Protein AF-N9TNM2-F1 (afdb_monomer)

InterPro domains:
  IPR014729 Rossmann-like alpha/beta/alpha sandwich fold [G3DSA:3.40.50.620] (47-268)
  IPR019407 Cytoplasmic tRNA 2-thiolation protein 2 [PTHR20882] (102-240)

Sequence (272 aa):
MQQNTNIECKDCHRKDISLKPFRTGYICRECFEILHYKKFKYYLNGALKRNDQITFYIINDHTLTYEYTIKLLNMFIEEDKQRKVPLYNCEICCIDQNEIKDLPYHLYERYIIFKSKSNKKRKHVWVDGSNMTLKAGRILAAVIEGDVKMVPSIGKYEYYYKDLIVSRPVDFTEKEVLEYLNYSDKIPRSLNETLEMRAQQFVDDLEIEFDQTPNTIISTAQKIEEGSNNFQCRYCLKPYQPFLNDCEKGICRTCNEMKLTDDIITQFPIND

Structure (mmCIF, N/CA/C/O backbone):
data_AF-N9TNM2-F1
#
_entry.id   AF-N9TNM2-F1
#
loop_
_atom_site.group_PDB
_atom_site.id
_atom_site.type_symbol
_atom_site.label_atom_id
_atom_site.label_alt_id
_atom_site.label_comp_id
_atom_site.label_asym_id
_atom_site.label_entity_id
_atom_site.label_seq_id
_atom_site.pdbx_PDB_ins_code
_atom_site.Cartn_x
_atom_site.Cartn_y
_atom_site.Cartn_z
_atom_site.occupancy
_atom_site.B_iso_or_equiv
_atom_site.auth_seq_id
_atom_site.auth_comp_id
_atom_site.auth_asym_id
_atom_site.auth_atom_id
_atom_site.pdbx_PDB_model_num
ATOM 1 N N . MET A 1 1 ? 0.833 -12.502 44.528 1.00 34.81 1 MET A N 1
ATOM 2 C CA . MET A 1 1 ? -0.210 -12.054 43.580 1.00 34.81 1 MET A CA 1
ATOM 3 C C . MET A 1 1 ? 0.464 -11.134 42.578 1.00 34.81 1 MET A C 1
ATOM 5 O O . MET A 1 1 ? 0.833 -10.032 42.957 1.00 34.81 1 MET A O 1
ATOM 9 N N . GLN A 1 2 ? 0.730 -11.600 41.357 1.00 34.25 2 GLN A N 1
ATOM 10 C CA . GLN A 1 2 ? 1.172 -10.704 40.287 1.00 34.25 2 GLN A CA 1
ATOM 11 C C . GLN A 1 2 ? -0.049 -9.895 39.853 1.00 34.25 2 GLN A C 1
ATOM 13 O O . GLN A 1 2 ? -1.019 -10.452 39.343 1.00 34.25 2 GLN A O 1
ATOM 18 N N . GLN A 1 3 ? -0.041 -8.598 40.150 1.00 39.25 3 GLN A N 1
ATOM 19 C CA . GLN A 1 3 ? -0.969 -7.669 39.527 1.00 39.25 3 GLN A CA 1
ATOM 20 C C . GLN A 1 3 ? -0.638 -7.664 38.032 1.00 39.25 3 GLN A C 1
ATOM 22 O O . GLN A 1 3 ? 0.425 -7.187 37.648 1.00 39.25 3 GLN A O 1
ATOM 27 N N . ASN A 1 4 ? -1.529 -8.214 37.205 1.00 40.84 4 ASN A N 1
ATOM 28 C CA . ASN A 1 4 ? -1.561 -7.924 35.774 1.00 40.84 4 ASN A CA 1
ATOM 29 C C . ASN A 1 4 ? -2.011 -6.468 35.621 1.00 40.84 4 ASN A C 1
ATOM 31 O O . ASN A 1 4 ? -3.182 -6.173 35.385 1.00 40.84 4 ASN A O 1
ATOM 35 N N . THR A 1 5 ? -1.095 -5.536 35.847 1.00 57.31 5 THR A N 1
ATOM 36 C CA . THR A 1 5 ? -1.251 -4.177 35.353 1.00 57.31 5 THR A CA 1
ATOM 37 C C . THR A 1 5 ? -1.023 -4.251 33.852 1.00 57.31 5 THR A C 1
ATOM 39 O O . THR A 1 5 ? 0.103 -4.443 33.406 1.00 57.31 5 THR A O 1
ATOM 42 N N . ASN A 1 6 ? -2.105 -4.157 33.072 1.00 71.44 6 ASN A N 1
ATOM 43 C CA . ASN A 1 6 ? -1.997 -3.862 31.646 1.00 71.44 6 ASN A CA 1
ATOM 44 C C . ASN A 1 6 ? -1.196 -2.564 31.531 1.00 71.44 6 ASN A C 1
ATOM 46 O O . ASN A 1 6 ? -1.680 -1.508 31.932 1.00 71.44 6 ASN A O 1
ATOM 50 N N . ILE A 1 7 ? 0.051 -2.672 31.079 1.00 69.88 7 ILE A N 1
ATOM 51 C CA . ILE A 1 7 ? 0.902 -1.520 30.808 1.00 69.88 7 ILE A CA 1
ATOM 52 C C . ILE A 1 7 ? 0.226 -0.758 29.665 1.00 69.88 7 ILE A C 1
ATOM 54 O O . ILE A 1 7 ? -0.188 -1.359 28.675 1.00 69.88 7 ILE A O 1
ATOM 58 N N . GLU A 1 8 ? 0.054 0.553 29.811 1.00 77.38 8 GLU A N 1
ATOM 59 C CA . GLU A 1 8 ? -0.411 1.427 28.736 1.00 77.38 8 GLU A CA 1
ATOM 60 C C . GLU A 1 8 ? 0.739 2.319 28.248 1.00 77.38 8 GLU A C 1
ATOM 62 O O . GLU A 1 8 ? 1.699 2.574 28.970 1.00 77.38 8 GLU A O 1
ATOM 67 N N . CYS A 1 9 ? 0.631 2.896 27.044 1.00 78.38 9 CYS A N 1
ATOM 68 C CA . CYS A 1 9 ? 1.658 3.817 26.527 1.00 78.38 9 CYS A CA 1
ATOM 69 C C . CYS A 1 9 ? 1.939 4.997 27.475 1.00 78.38 9 CYS A C 1
ATOM 71 O O . CYS A 1 9 ? 3.074 5.460 27.587 1.00 78.38 9 CYS A O 1
ATOM 73 N N . LYS A 1 10 ? 0.918 5.462 28.210 1.00 81.06 10 LYS A N 1
ATOM 74 C CA . LYS A 1 10 ? 1.088 6.521 29.214 1.00 81.06 10 LYS A CA 1
ATOM 75 C C . LYS A 1 10 ? 2.062 6.114 30.318 1.00 81.06 10 LYS A C 1
ATOM 77 O O . LYS A 1 10 ? 2.687 6.997 30.881 1.00 81.06 10 LYS A O 1
ATOM 82 N N . ASP A 1 11 ? 2.217 4.820 30.589 1.00 81.81 11 ASP A N 1
ATOM 83 C CA . ASP A 1 11 ? 3.049 4.283 31.661 1.00 81.81 11 ASP A CA 1
ATOM 84 C C . ASP A 1 11 ? 4.511 4.100 31.233 1.00 81.81 11 ASP A C 1
ATOM 86 O O . ASP A 1 11 ? 5.363 3.908 32.094 1.00 81.81 11 ASP A O 1
ATOM 90 N N . CYS A 1 12 ? 4.842 4.245 29.942 1.00 82.38 12 CYS A N 1
ATOM 91 C CA . CYS A 1 12 ? 6.165 3.951 29.367 1.00 82.38 12 CYS A CA 1
ATOM 92 C C . CYS A 1 12 ? 7.337 4.812 29.859 1.00 82.38 12 CYS A C 1
ATOM 94 O O . CYS A 1 12 ? 8.480 4.571 29.481 1.00 82.38 12 CYS A O 1
ATOM 96 N N . HIS A 1 13 ? 7.080 5.801 30.712 1.00 79.62 13 HIS A N 1
ATOM 97 C CA . HIS A 1 13 ? 8.112 6.561 31.417 1.00 79.62 13 HIS A CA 1
ATOM 98 C C . HIS A 1 13 ? 8.635 5.839 32.674 1.00 79.62 13 HIS A C 1
ATOM 100 O O . HIS A 1 13 ? 9.603 6.294 33.290 1.00 79.62 13 HIS A O 1
ATOM 106 N N . ARG A 1 14 ? 8.003 4.734 33.093 1.00 82.81 14 ARG A N 1
ATOM 107 C CA . ARG A 1 14 ? 8.457 3.948 34.243 1.00 82.81 14 ARG A CA 1
ATOM 108 C C . ARG A 1 14 ? 9.748 3.191 33.925 1.00 82.81 14 ARG A C 1
ATOM 110 O O . ARG A 1 14 ? 9.935 2.669 32.831 1.00 82.81 14 ARG A O 1
ATOM 117 N N . LYS A 1 15 ? 10.629 3.087 34.924 1.00 78.44 15 LYS A N 1
ATOM 118 C CA . LYS A 1 15 ? 11.958 2.459 34.798 1.00 78.44 15 LYS A CA 1
ATOM 119 C C . LYS A 1 15 ? 11.923 0.942 34.570 1.00 78.44 15 LYS A C 1
ATOM 121 O O . LYS A 1 15 ? 12.932 0.383 34.162 1.00 78.44 15 LYS A O 1
ATOM 126 N N . ASP A 1 16 ? 10.807 0.282 34.872 1.00 82.12 16 ASP A N 1
ATOM 127 C CA . ASP A 1 16 ? 10.618 -1.165 34.713 1.00 82.12 16 ASP A CA 1
ATOM 128 C C . ASP A 1 16 ? 10.127 -1.574 33.316 1.00 82.12 16 ASP A C 1
ATOM 130 O O . ASP A 1 16 ? 9.990 -2.763 33.037 1.00 82.12 16 ASP A O 1
ATOM 134 N N . ILE A 1 17 ? 9.887 -0.610 32.424 1.00 82.00 17 ILE A N 1
ATOM 135 C CA . ILE A 1 17 ? 9.409 -0.872 31.067 1.00 82.00 17 ILE A CA 1
ATOM 136 C C . ILE A 1 17 ? 10.593 -0.965 30.109 1.00 82.00 17 ILE A C 1
ATOM 138 O O . ILE A 1 17 ? 11.439 -0.074 30.033 1.00 82.00 17 ILE A O 1
ATOM 142 N N . SER A 1 18 ? 10.639 -2.063 29.356 1.00 83.94 18 SER A N 1
ATOM 143 C CA . SER A 1 18 ? 11.655 -2.271 28.330 1.00 83.94 18 SER A CA 1
ATOM 144 C C . SER A 1 18 ? 11.405 -1.341 27.144 1.00 83.94 18 SER A C 1
ATOM 146 O O . SER A 1 18 ? 10.330 -1.349 26.541 1.00 83.94 18 SER A O 1
ATOM 148 N N . LEU A 1 19 ? 12.419 -0.545 26.809 1.00 84.44 19 LEU A N 1
ATOM 149 C CA . LEU A 1 19 ? 12.443 0.271 25.605 1.00 84.44 19 LEU A CA 1
ATOM 150 C C . LEU A 1 19 ? 13.278 -0.427 24.538 1.00 84.44 19 LEU A C 1
ATOM 152 O O . LEU A 1 19 ? 14.355 -0.953 24.829 1.00 84.44 19 LEU A O 1
ATOM 156 N N . LYS A 1 20 ? 12.802 -0.391 23.297 1.00 79.38 20 LYS A N 1
ATOM 157 C CA . LYS A 1 20 ? 13.530 -0.911 22.142 1.00 79.38 20 LYS A CA 1
ATOM 158 C C . LYS A 1 20 ? 13.949 0.219 21.206 1.00 79.38 20 LYS A C 1
ATOM 160 O O . LYS A 1 20 ? 13.264 1.245 21.173 1.00 79.38 20 LYS A O 1
ATOM 165 N N . PRO A 1 21 ? 15.052 0.051 20.458 1.00 77.62 21 PRO A N 1
ATOM 166 C CA . PRO A 1 21 ? 15.431 0.996 19.419 1.00 77.62 21 PRO A CA 1
ATOM 167 C C . PRO A 1 21 ? 14.309 1.172 18.391 1.00 77.62 21 PRO A C 1
ATOM 169 O O . PRO A 1 21 ? 13.690 0.203 17.959 1.00 77.62 21 PRO A O 1
ATOM 172 N N . PHE A 1 22 ? 14.077 2.413 17.993 1.00 80.50 22 PHE A N 1
ATOM 173 C CA . PHE A 1 22 ? 13.147 2.832 16.950 1.00 80.50 22 PHE A CA 1
ATOM 174 C C . PHE A 1 22 ? 13.852 3.872 16.080 1.00 80.50 22 PHE A C 1
ATOM 176 O O . PHE A 1 22 ? 14.754 4.552 16.566 1.00 80.50 22 PHE A O 1
ATOM 183 N N . ARG A 1 23 ? 13.442 4.044 14.818 1.00 70.94 23 ARG A N 1
ATOM 184 C CA . ARG A 1 23 ? 14.129 4.947 13.871 1.00 70.94 23 ARG A CA 1
ATOM 185 C C . ARG A 1 23 ? 14.382 6.364 14.417 1.00 70.94 23 ARG A C 1
ATOM 187 O O . ARG A 1 23 ? 15.396 6.970 14.118 1.00 70.94 23 ARG A O 1
ATOM 194 N N . THR A 1 24 ? 13.505 6.879 15.288 1.00 69.50 24 THR A N 1
ATOM 195 C CA . THR A 1 24 ? 13.664 8.198 15.934 1.00 69.50 24 THR A CA 1
ATOM 196 C C . THR A 1 24 ? 14.059 8.139 17.419 1.00 69.50 24 THR A C 1
ATOM 198 O O . THR A 1 24 ? 13.744 9.066 18.168 1.00 69.50 24 THR A O 1
ATOM 201 N N . GLY A 1 25 ? 14.685 7.054 17.887 1.00 81.44 25 GLY A N 1
ATOM 202 C CA . GLY A 1 25 ? 15.167 6.910 19.266 1.00 81.44 25 GLY A CA 1
ATOM 203 C C . GLY A 1 25 ? 14.777 5.581 19.907 1.00 81.44 25 GLY A C 1
ATOM 204 O O . GLY A 1 25 ? 15.224 4.522 19.483 1.00 81.44 25 GLY A O 1
ATOM 205 N N . TYR A 1 26 ? 13.964 5.634 20.961 1.00 83.75 26 TYR A N 1
ATOM 206 C CA . TYR A 1 26 ? 13.525 4.453 21.703 1.00 83.75 26 TYR A CA 1
ATOM 207 C C . TYR A 1 26 ? 12.019 4.491 21.933 1.00 83.75 26 TYR A C 1
ATOM 209 O O . TYR A 1 26 ? 11.450 5.559 22.168 1.00 83.75 26 TYR A O 1
ATOM 217 N N . ILE A 1 27 ? 11.374 3.329 21.890 1.00 86.38 27 ILE A N 1
ATOM 218 C CA . ILE A 1 27 ? 9.929 3.208 22.078 1.00 86.38 27 ILE A CA 1
ATOM 219 C C . ILE A 1 27 ? 9.593 1.960 22.900 1.00 86.38 27 ILE A C 1
ATOM 221 O O . ILE A 1 27 ? 10.240 0.920 22.774 1.00 86.38 27 ILE A O 1
ATOM 225 N N . CYS A 1 28 ? 8.590 2.067 23.769 1.00 88.56 28 CYS A N 1
ATOM 226 C CA . CYS A 1 28 ? 7.997 0.900 24.419 1.00 88.56 28 CYS A CA 1
ATOM 227 C C . CYS A 1 28 ? 6.994 0.216 23.481 1.00 88.56 28 CYS A C 1
ATOM 229 O O . CYS A 1 28 ? 6.496 0.824 22.526 1.00 88.56 28 CYS A O 1
ATOM 231 N N . ARG A 1 29 ? 6.633 -1.030 23.790 1.00 85.25 29 ARG A N 1
ATOM 232 C CA . ARG A 1 29 ? 5.736 -1.832 22.954 1.00 85.25 29 ARG A CA 1
ATOM 233 C C . ARG A 1 29 ? 4.365 -1.182 22.750 1.00 85.25 29 ARG A C 1
ATOM 235 O O . ARG A 1 29 ? 3.870 -1.113 21.630 1.00 85.25 29 ARG A O 1
ATOM 242 N N . GLU A 1 30 ? 3.771 -0.673 23.815 1.00 85.62 30 GLU A N 1
ATOM 243 C CA . GLU A 1 30 ? 2.421 -0.116 23.811 1.00 85.62 30 GLU A CA 1
ATOM 244 C C . GLU A 1 30 ? 2.352 1.172 22.983 1.00 85.62 30 GLU A C 1
ATOM 246 O O . GLU A 1 30 ? 1.431 1.369 22.189 1.00 85.62 30 GLU A O 1
ATOM 251 N N . CYS A 1 31 ? 3.342 2.059 23.132 1.00 88.69 31 CYS A N 1
ATOM 252 C CA . CYS A 1 31 ? 3.415 3.271 22.316 1.00 88.69 31 CYS A CA 1
ATOM 253 C C . CYS A 1 31 ? 3.688 2.948 20.847 1.00 88.69 31 CYS A C 1
ATOM 255 O O . CYS A 1 31 ? 3.164 3.638 19.973 1.00 88.69 31 CYS A O 1
ATOM 257 N N . PHE A 1 32 ? 4.465 1.899 20.575 1.00 88.00 32 PHE A N 1
ATOM 258 C CA . PHE A 1 32 ? 4.714 1.423 19.223 1.00 88.00 32 PHE A CA 1
ATOM 259 C C . PHE A 1 32 ? 3.427 0.935 18.551 1.00 88.00 32 PHE A C 1
ATOM 261 O O . PHE A 1 32 ? 3.081 1.409 17.470 1.00 88.00 32 PHE A O 1
ATOM 268 N N . GLU A 1 33 ? 2.635 0.094 19.218 1.00 87.06 33 GLU A N 1
ATOM 269 C CA . GLU A 1 33 ? 1.355 -0.373 18.669 1.00 87.06 33 GLU A CA 1
ATOM 270 C C . GLU A 1 33 ? 0.365 0.772 18.408 1.00 87.06 33 GLU A C 1
ATOM 272 O O . GLU A 1 33 ? -0.279 0.821 17.354 1.00 87.06 33 GLU A O 1
ATOM 277 N N . ILE A 1 34 ? 0.287 1.738 19.330 1.00 88.88 34 ILE A N 1
ATOM 278 C CA . ILE A 1 34 ? -0.540 2.939 19.157 1.00 88.88 34 ILE A CA 1
ATOM 279 C C . ILE A 1 34 ? -0.044 3.788 17.982 1.00 88.88 34 ILE A C 1
ATOM 281 O O . ILE A 1 34 ? -0.863 4.348 17.250 1.00 88.88 34 ILE A O 1
ATOM 285 N N . LEU A 1 35 ? 1.273 3.913 17.795 1.00 90.06 35 LEU A N 1
ATOM 286 C CA . LEU A 1 35 ? 1.860 4.690 16.706 1.00 90.06 35 LEU A CA 1
ATOM 287 C C . LEU A 1 35 ? 1.485 4.107 15.339 1.00 90.06 35 LEU A C 1
ATOM 289 O O . LEU A 1 35 ? 1.023 4.865 14.481 1.00 90.06 35 LEU A O 1
ATOM 293 N N . HIS A 1 36 ? 1.608 2.785 15.166 1.00 91.50 36 HIS A N 1
ATOM 294 C CA . HIS A 1 36 ? 1.202 2.075 13.947 1.00 91.50 36 HIS A CA 1
ATOM 295 C C . HIS A 1 36 ? -0.251 2.382 13.576 1.00 91.50 36 HIS A C 1
ATOM 297 O O . HIS A 1 36 ? -0.542 2.840 12.467 1.00 91.50 36 HIS A O 1
ATOM 303 N N . TYR A 1 37 ? -1.159 2.229 14.542 1.00 92.12 37 TYR A N 1
ATOM 304 C CA . TYR A 1 37 ? -2.577 2.481 14.318 1.00 92.12 37 TYR A CA 1
ATOM 305 C C . TYR A 1 37 ? -2.904 3.962 14.068 1.00 92.12 37 TYR A C 1
ATOM 307 O O . TYR A 1 37 ? -3.650 4.286 13.142 1.00 92.12 37 TYR A O 1
ATOM 315 N N . LYS A 1 38 ? -2.321 4.892 14.839 1.00 91.38 38 LYS A N 1
ATOM 316 C CA . LYS A 1 38 ? -2.550 6.338 14.657 1.00 91.38 38 LYS A CA 1
ATOM 317 C C . LYS A 1 38 ? -2.106 6.825 13.281 1.00 91.38 38 LYS A C 1
ATOM 319 O O . LYS A 1 38 ? -2.835 7.594 12.656 1.00 91.38 38 LYS A O 1
ATOM 324 N N . LYS A 1 39 ? -0.933 6.386 12.816 1.00 89.44 39 LYS A N 1
ATOM 325 C CA . LYS A 1 39 ? -0.403 6.727 11.488 1.00 89.44 39 LYS A CA 1
ATOM 326 C C . LYS A 1 39 ? -1.291 6.168 10.382 1.00 89.44 39 LYS A C 1
ATOM 328 O O . LYS A 1 39 ? -1.731 6.934 9.529 1.00 89.44 39 LYS A O 1
ATOM 333 N N . PHE A 1 40 ? -1.638 4.884 10.464 1.00 91.69 40 PHE A N 1
ATOM 334 C CA . PHE A 1 40 ? -2.564 4.248 9.529 1.00 91.69 40 PHE A CA 1
ATOM 335 C C . PHE A 1 40 ? -3.887 5.020 9.421 1.00 91.69 40 PHE A C 1
ATOM 337 O O . PHE A 1 40 ? -4.306 5.427 8.337 1.00 91.69 40 PHE A O 1
ATOM 344 N N . LYS A 1 41 ? -4.510 5.305 10.569 1.00 91.44 41 LYS A N 1
ATOM 345 C CA . LYS A 1 41 ? -5.780 6.029 10.653 1.00 91.44 41 LYS A CA 1
ATOM 346 C C . LYS A 1 41 ? -5.689 7.465 10.133 1.00 91.44 41 LYS A C 1
ATOM 348 O O . LYS A 1 41 ? -6.666 7.962 9.579 1.00 91.44 41 LYS A O 1
ATOM 353 N N . TYR A 1 42 ? -4.562 8.148 10.337 1.00 89.38 42 TYR A N 1
ATOM 354 C CA . TYR A 1 42 ? -4.346 9.501 9.822 1.00 89.38 42 TYR A CA 1
ATOM 355 C C . TYR A 1 42 ? -4.421 9.526 8.291 1.00 89.38 42 TYR A C 1
ATOM 357 O O . TYR A 1 42 ? -5.222 10.281 7.743 1.00 89.38 42 TYR A O 1
ATOM 365 N N . TYR A 1 43 ? -3.664 8.655 7.616 1.00 85.81 43 TYR A N 1
ATOM 366 C CA . TYR A 1 43 ? -3.681 8.570 6.153 1.00 85.81 43 TYR A CA 1
ATOM 367 C C . TYR A 1 43 ? -5.021 8.068 5.616 1.00 85.81 43 TYR A C 1
ATOM 369 O O . TYR A 1 43 ? -5.527 8.608 4.639 1.00 85.81 43 TYR A O 1
ATOM 377 N N . LEU A 1 44 ? -5.637 7.086 6.282 1.00 88.94 44 LEU A N 1
ATOM 378 C CA . LEU A 1 44 ? -6.928 6.562 5.845 1.00 88.94 44 LEU A CA 1
ATOM 379 C C . LEU A 1 44 ? -8.045 7.613 5.959 1.00 88.94 44 LEU A C 1
ATOM 381 O O . LEU A 1 44 ? -8.848 7.749 5.046 1.00 88.94 44 LEU A O 1
ATOM 385 N N . ASN A 1 45 ? -8.082 8.405 7.038 1.00 88.19 45 ASN A N 1
ATOM 386 C CA . ASN A 1 45 ? -9.076 9.475 7.191 1.00 88.19 45 ASN A CA 1
ATOM 387 C C . ASN A 1 45 ? -8.875 10.642 6.216 1.00 88.19 45 ASN A C 1
ATOM 389 O O . ASN A 1 45 ? -9.837 11.363 5.970 1.00 88.19 45 ASN A O 1
ATOM 393 N N . GLY A 1 46 ? -7.668 10.841 5.671 1.00 81.75 46 GLY A N 1
ATOM 394 C CA . GLY A 1 46 ? -7.450 11.805 4.584 1.00 81.75 46 GLY A CA 1
ATOM 395 C C . GLY A 1 46 ? -8.331 11.507 3.367 1.00 81.75 46 GLY A C 1
ATOM 396 O O . GLY A 1 46 ? -8.877 12.426 2.759 1.00 81.75 46 GLY A O 1
ATOM 397 N N . ALA A 1 47 ? -8.574 10.218 3.126 1.00 78.25 47 ALA A N 1
ATOM 398 C CA . ALA A 1 47 ? -9.292 9.711 1.968 1.00 78.25 47 ALA A CA 1
ATOM 399 C C . ALA A 1 47 ? -10.811 9.547 2.180 1.00 78.25 47 ALA A C 1
ATOM 401 O O . ALA A 1 47 ? -11.549 9.246 1.240 1.00 78.25 47 ALA A O 1
ATOM 402 N N . LEU A 1 48 ? -11.305 9.704 3.415 1.00 88.31 48 LEU A N 1
ATOM 403 C CA . LEU A 1 48 ? -12.667 9.328 3.807 1.00 88.31 48 LEU A CA 1
ATOM 404 C C . LEU A 1 48 ? -13.472 10.512 4.347 1.00 88.31 48 LEU A C 1
ATOM 406 O O . LEU A 1 48 ? -12.952 11.401 5.021 1.00 88.31 48 LEU A O 1
ATOM 410 N N . LYS A 1 49 ? -14.788 10.502 4.105 1.00 86.88 49 LYS A N 1
ATOM 411 C CA . LYS A 1 49 ? -15.739 11.450 4.702 1.00 86.88 49 LYS A CA 1
ATOM 412 C C . LYS A 1 49 ? -16.679 10.717 5.655 1.00 86.88 49 LYS A C 1
ATOM 414 O O . LYS A 1 49 ? -17.004 9.546 5.472 1.00 86.88 49 LYS A O 1
ATOM 419 N N . ARG A 1 50 ? -17.135 11.418 6.697 1.00 86.38 50 ARG A N 1
ATOM 420 C CA . ARG A 1 50 ? -18.118 10.870 7.646 1.00 86.38 50 ARG A CA 1
ATOM 421 C C . ARG A 1 50 ? -19.385 10.429 6.906 1.00 86.38 50 ARG A C 1
ATOM 423 O O . ARG A 1 50 ? -19.836 11.120 5.996 1.00 86.38 50 ARG A O 1
ATOM 430 N N . ASN A 1 51 ? -19.977 9.336 7.374 1.00 86.94 51 ASN A N 1
ATOM 431 C CA . ASN A 1 51 ? -21.165 8.655 6.854 1.00 86.94 51 ASN A CA 1
ATOM 432 C C . ASN A 1 51 ? -20.988 7.978 5.485 1.00 86.94 51 ASN A C 1
ATOM 434 O O . ASN A 1 51 ? -21.977 7.538 4.896 1.00 86.94 51 ASN A O 1
ATOM 438 N N . ASP A 1 52 ? -19.759 7.866 4.976 1.00 89.00 52 ASP A N 1
ATOM 439 C CA . ASP A 1 52 ? -19.504 7.090 3.767 1.00 89.00 52 ASP A CA 1
ATOM 440 C C . ASP A 1 52 ? -19.821 5.600 3.997 1.00 89.00 52 ASP A C 1
ATOM 442 O O . ASP A 1 52 ? -19.468 5.007 5.022 1.00 89.00 52 ASP A O 1
ATOM 446 N N . GLN A 1 53 ? -20.457 4.975 3.003 1.00 91.25 53 GLN A N 1
ATOM 447 C CA . GLN A 1 53 ? -20.481 3.518 2.878 1.00 91.25 53 GLN A CA 1
ATOM 448 C C . GLN A 1 53 ? -19.263 3.108 2.062 1.00 91.25 53 GLN A C 1
ATOM 450 O O . GLN A 1 53 ? -19.093 3.583 0.941 1.00 91.25 53 GLN A O 1
ATOM 455 N N . ILE A 1 54 ? -18.405 2.264 2.621 1.00 92.81 54 ILE A N 1
ATOM 456 C CA . ILE A 1 54 ? -17.069 1.994 2.089 1.00 92.81 54 ILE A CA 1
ATOM 457 C C . ILE A 1 54 ? -16.909 0.491 1.875 1.00 92.81 54 ILE A C 1
ATOM 459 O O . ILE A 1 54 ? -17.320 -0.307 2.721 1.00 92.81 54 ILE A O 1
ATOM 463 N N . THR A 1 55 ? -16.285 0.120 0.761 1.00 94.56 55 THR A N 1
ATOM 464 C CA . THR A 1 55 ? -15.671 -1.196 0.566 1.00 94.56 55 THR A CA 1
ATOM 465 C C . THR A 1 55 ? -14.164 -0.995 0.450 1.00 94.56 55 THR A C 1
ATOM 467 O O . THR A 1 55 ? -13.691 -0.357 -0.496 1.00 94.56 55 THR A O 1
ATOM 470 N N . PHE A 1 56 ? -13.424 -1.527 1.419 1.00 95.12 56 PHE A N 1
ATOM 471 C CA . PHE A 1 56 ? -11.972 -1.618 1.370 1.00 95.12 56 PHE A CA 1
ATOM 472 C C . PHE A 1 56 ? -11.579 -2.847 0.555 1.00 95.12 56 PHE A C 1
ATOM 474 O O . PHE A 1 56 ? -11.930 -3.961 0.926 1.00 95.12 56 PHE A O 1
ATOM 481 N N . TYR A 1 57 ? -10.853 -2.648 -0.537 1.00 94.69 57 TYR A N 1
ATOM 482 C CA . TYR A 1 57 ? -10.241 -3.712 -1.320 1.00 94.69 57 TYR A CA 1
ATOM 483 C C . TYR A 1 57 ? -8.807 -3.906 -0.859 1.00 94.69 57 TYR A C 1
ATOM 485 O O . TYR A 1 57 ? -8.057 -2.935 -0.733 1.00 94.69 57 TYR A O 1
ATOM 493 N N . ILE A 1 58 ? -8.425 -5.156 -0.639 1.00 93.12 58 ILE A N 1
ATOM 494 C CA . ILE A 1 58 ? -7.052 -5.551 -0.331 1.00 93.12 58 ILE A CA 1
ATOM 495 C C . ILE A 1 58 ? -6.689 -6.794 -1.129 1.00 93.12 58 ILE A C 1
ATOM 497 O O . ILE A 1 58 ? -7.546 -7.628 -1.421 1.00 93.12 58 ILE A O 1
ATOM 501 N N . ILE A 1 59 ? -5.413 -6.918 -1.465 1.00 90.38 59 ILE A N 1
ATOM 502 C CA . ILE A 1 59 ? -4.885 -8.113 -2.111 1.00 90.38 59 ILE A CA 1
ATOM 503 C C . ILE A 1 59 ? -4.446 -9.093 -1.024 1.00 90.38 59 ILE A C 1
ATOM 505 O O . ILE A 1 59 ? -3.643 -8.739 -0.163 1.00 90.38 59 ILE A O 1
ATOM 509 N N . ASN A 1 60 ? -5.004 -10.300 -1.048 1.00 88.81 60 ASN A N 1
ATOM 510 C CA . ASN A 1 60 ? -4.602 -11.409 -0.198 1.00 88.81 60 ASN A CA 1
ATOM 511 C C . ASN A 1 60 ? -3.523 -12.230 -0.908 1.00 88.81 60 ASN A C 1
ATOM 513 O O . ASN A 1 60 ? -3.815 -13.160 -1.658 1.00 88.81 60 ASN A O 1
ATOM 517 N N . ASP A 1 61 ? -2.276 -11.859 -0.653 1.00 80.44 61 ASP A N 1
ATOM 518 C CA . ASP A 1 61 ? -1.071 -12.555 -1.099 1.00 80.44 61 ASP A CA 1
ATOM 519 C C . ASP A 1 61 ? -0.454 -13.434 0.002 1.00 80.44 61 ASP A C 1
ATOM 521 O O . ASP A 1 61 ? 0.620 -14.003 -0.189 1.00 80.44 61 ASP A O 1
ATOM 525 N N . HIS A 1 62 ? -1.131 -13.556 1.153 1.00 78.50 62 HIS A N 1
ATOM 526 C CA . HIS A 1 62 ? -0.641 -14.244 2.351 1.00 78.50 62 HIS A CA 1
ATOM 527 C C . HIS A 1 62 ? 0.735 -13.752 2.843 1.00 78.50 62 HIS A C 1
ATOM 529 O O . HIS A 1 62 ? 1.458 -14.484 3.523 1.00 78.50 62 HIS A O 1
ATOM 535 N N . THR A 1 63 ? 1.111 -12.511 2.516 1.00 81.00 63 THR A N 1
ATOM 536 C CA . THR A 1 63 ? 2.377 -11.917 2.956 1.00 81.00 63 THR A CA 1
ATOM 537 C C . THR A 1 63 ? 2.223 -11.110 4.245 1.00 81.00 63 THR A C 1
ATOM 539 O O . THR A 1 63 ? 1.121 -10.826 4.724 1.00 81.00 63 THR A O 1
ATOM 542 N N . LEU A 1 64 ? 3.364 -10.657 4.778 1.00 81.31 64 LEU A N 1
ATOM 543 C CA . LEU A 1 64 ? 3.442 -9.688 5.875 1.00 81.31 64 LEU A CA 1
ATOM 544 C C . LEU A 1 64 ? 2.538 -8.465 5.645 1.00 81.31 64 LEU A C 1
ATOM 546 O O . LEU A 1 64 ? 1.897 -7.973 6.573 1.00 81.31 64 LEU A O 1
ATOM 550 N N . THR A 1 65 ? 2.498 -7.979 4.404 1.00 82.81 65 THR A N 1
ATOM 551 C CA . THR A 1 65 ? 1.760 -6.784 3.991 1.00 82.81 65 THR A CA 1
ATOM 552 C C . THR A 1 65 ? 0.251 -6.963 4.167 1.00 82.81 65 THR A C 1
ATOM 554 O O . THR A 1 65 ? -0.420 -6.072 4.704 1.00 82.81 65 THR A O 1
ATOM 557 N N . TYR A 1 66 ? -0.279 -8.121 3.766 1.00 87.75 66 TYR A N 1
ATOM 558 C CA . TYR A 1 66 ? -1.690 -8.460 3.935 1.00 87.75 66 TYR A CA 1
ATOM 559 C C . TYR A 1 66 ? -2.074 -8.545 5.417 1.00 87.75 66 TYR A C 1
ATOM 561 O O . TYR A 1 66 ? -2.974 -7.828 5.862 1.00 87.75 66 TYR A O 1
ATOM 569 N N . GLU A 1 67 ? -1.341 -9.348 6.196 1.00 88.38 67 GLU A N 1
ATOM 570 C CA . GLU A 1 67 ? -1.600 -9.564 7.628 1.00 88.38 67 GLU A CA 1
ATOM 571 C C . GLU A 1 67 ? -1.572 -8.250 8.420 1.00 88.38 67 GLU A C 1
ATOM 573 O O . GLU A 1 67 ? -2.454 -7.960 9.236 1.00 88.38 67 GLU A O 1
ATOM 578 N N . TYR A 1 68 ? -0.579 -7.408 8.131 1.00 90.50 68 TYR A N 1
ATOM 579 C CA . TYR A 1 68 ? -0.441 -6.095 8.746 1.00 90.50 68 TYR A CA 1
ATOM 580 C C . TYR A 1 68 ? -1.642 -5.188 8.465 1.00 90.50 68 TYR A C 1
ATOM 582 O O . TYR A 1 68 ? -2.205 -4.575 9.378 1.00 90.50 68 TYR A O 1
ATOM 590 N N . THR A 1 69 ? -2.061 -5.133 7.203 1.00 91.19 69 THR A N 1
ATOM 591 C CA . THR A 1 69 ? -3.149 -4.260 6.752 1.00 91.19 69 THR A CA 1
ATOM 592 C C . THR A 1 69 ? -4.496 -4.720 7.288 1.00 91.19 69 THR A C 1
ATOM 594 O O . THR A 1 69 ? -5.273 -3.893 7.768 1.00 91.19 69 THR A O 1
ATOM 597 N N . ILE A 1 70 ? -4.757 -6.031 7.285 1.00 93.00 70 ILE A N 1
ATOM 598 C CA . ILE A 1 70 ? -5.963 -6.622 7.875 1.00 93.00 70 ILE A CA 1
ATOM 599 C C . ILE A 1 70 ? -6.060 -6.309 9.365 1.00 93.00 70 ILE A C 1
ATOM 601 O O . ILE A 1 70 ? -7.119 -5.876 9.827 1.00 93.00 70 ILE A O 1
ATOM 605 N N . LYS A 1 71 ? -4.967 -6.474 10.122 1.00 92.75 71 LYS A N 1
ATOM 606 C CA . LYS A 1 71 ? -4.952 -6.165 11.559 1.00 92.75 71 LYS A CA 1
ATOM 607 C C . LYS A 1 71 ? -5.346 -4.707 11.814 1.00 92.75 71 LYS A C 1
ATOM 609 O O . LYS A 1 71 ? -6.216 -4.445 12.643 1.00 92.75 71 LYS A O 1
ATOM 614 N N . LEU A 1 72 ? -4.761 -3.768 11.071 1.00 93.81 72 LEU A N 1
ATOM 615 C CA . LEU A 1 72 ? -5.048 -2.338 11.210 1.00 93.81 72 LEU A CA 1
ATOM 616 C C . LEU A 1 72 ? -6.461 -1.948 10.752 1.00 93.81 72 LEU A C 1
ATOM 618 O O . LEU A 1 72 ? -7.113 -1.142 11.419 1.00 93.81 72 LEU A O 1
ATOM 622 N N . LEU A 1 73 ? -6.959 -2.532 9.658 1.00 94.44 73 LEU A N 1
ATOM 623 C CA . LEU A 1 73 ? -8.332 -2.322 9.188 1.00 94.44 73 LEU A CA 1
ATOM 624 C C . LEU A 1 73 ? -9.357 -2.847 10.194 1.00 94.44 73 LEU A C 1
ATOM 626 O O . LEU A 1 73 ? -10.324 -2.152 10.494 1.00 94.44 73 LEU A O 1
ATOM 630 N N . ASN A 1 74 ? -9.128 -4.028 10.766 1.00 94.19 74 ASN A N 1
ATOM 631 C CA . ASN A 1 74 ? -9.997 -4.571 11.807 1.00 94.19 74 ASN A CA 1
ATOM 632 C C . ASN A 1 74 ? -10.017 -3.665 13.043 1.00 94.19 74 ASN A C 1
ATOM 634 O O . ASN A 1 74 ? -11.093 -3.369 13.553 1.00 94.19 74 ASN A O 1
ATOM 638 N N . MET A 1 75 ? -8.860 -3.150 13.478 1.00 93.12 75 MET A N 1
ATOM 639 C CA . MET A 1 75 ? -8.803 -2.159 14.561 1.00 93.12 75 MET A CA 1
ATOM 640 C C . MET A 1 75 ? -9.593 -0.887 14.223 1.00 93.12 75 MET A C 1
ATOM 642 O O . MET A 1 75 ? -10.317 -0.378 15.075 1.00 93.12 75 MET A O 1
ATOM 646 N N . PHE A 1 76 ? -9.488 -0.393 12.987 1.00 93.69 76 PHE A N 1
ATOM 647 C CA . PHE A 1 76 ? -10.230 0.781 12.524 1.00 93.69 76 PHE A CA 1
ATOM 648 C C . PHE A 1 76 ? -11.745 0.562 12.554 1.00 93.69 76 PHE A C 1
ATOM 650 O O . PHE A 1 76 ? -12.483 1.395 13.081 1.00 93.69 76 PHE A O 1
ATOM 657 N N . ILE A 1 77 ? -12.202 -0.573 12.025 1.00 92.62 77 ILE A N 1
ATOM 658 C CA . ILE A 1 77 ? -13.621 -0.938 11.977 1.00 92.62 77 ILE A CA 1
ATOM 659 C C . ILE A 1 77 ? -14.174 -1.162 13.387 1.00 92.62 77 ILE A C 1
ATOM 661 O O . ILE A 1 77 ? -15.274 -0.704 13.688 1.00 92.62 77 ILE A O 1
ATOM 665 N N . GLU A 1 78 ? -13.426 -1.833 14.263 1.00 92.69 78 GLU A N 1
ATOM 666 C CA . GLU A 1 78 ? -13.844 -2.040 15.651 1.00 92.69 78 GLU A CA 1
ATOM 667 C C . GLU A 1 78 ? -13.894 -0.729 16.439 1.00 92.69 78 GLU A C 1
ATOM 669 O O . GLU A 1 78 ? -14.869 -0.494 17.153 1.00 92.69 78 GLU A O 1
ATOM 674 N N . GLU A 1 79 ? -12.919 0.173 16.270 1.00 91.94 79 GLU A N 1
ATOM 675 C CA . GLU A 1 79 ? -12.994 1.500 16.892 1.00 91.94 79 GLU A CA 1
ATOM 676 C C . GLU A 1 79 ? -14.232 2.268 16.410 1.00 91.94 79 GLU A C 1
ATOM 678 O O . GLU A 1 79 ? -14.877 2.947 17.209 1.00 91.94 79 GLU A O 1
ATOM 683 N N . ASP A 1 80 ? -14.589 2.170 15.125 1.00 90.38 80 ASP A N 1
ATOM 684 C CA . ASP A 1 80 ? -15.778 2.841 14.598 1.00 90.38 80 ASP A CA 1
ATOM 685 C C . ASP A 1 80 ? -17.083 2.249 15.149 1.00 90.38 80 ASP A C 1
ATOM 687 O O . ASP A 1 80 ? -17.956 2.998 15.591 1.00 90.38 80 ASP A O 1
ATOM 691 N N . LYS A 1 81 ? -17.184 0.916 15.232 1.00 89.56 81 LYS A N 1
ATOM 692 C CA . LYS A 1 81 ? -18.334 0.214 15.834 1.00 89.56 81 LYS A CA 1
ATOM 693 C C . LYS A 1 81 ? -18.517 0.529 17.318 1.00 89.56 81 LYS A C 1
ATOM 695 O O . LYS A 1 81 ? -19.648 0.605 17.790 1.00 89.56 81 LYS A O 1
ATOM 700 N N . GLN A 1 82 ? -17.423 0.690 18.062 1.00 90.81 82 GLN A N 1
ATOM 701 C CA . GLN A 1 82 ? -17.461 0.999 19.496 1.00 90.81 82 GLN A CA 1
ATOM 702 C C . GLN A 1 82 ? -17.919 2.435 19.787 1.00 90.81 82 GLN A C 1
ATOM 7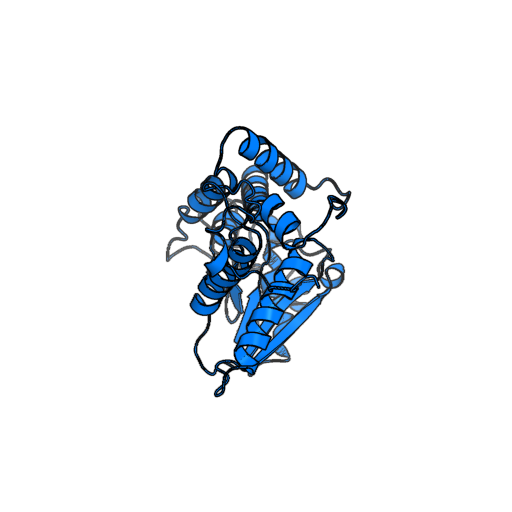04 O O . GLN A 1 82 ? -18.269 2.763 20.927 1.00 90.81 82 GLN A O 1
ATOM 709 N N . ARG A 1 83 ? -17.938 3.320 18.783 1.00 84.81 83 ARG A N 1
ATOM 710 C CA . ARG A 1 83 ? -18.459 4.679 18.952 1.00 84.81 83 ARG A CA 1
ATOM 711 C C . ARG A 1 83 ? -19.971 4.636 19.123 1.00 84.81 83 ARG A C 1
ATOM 713 O O . ARG A 1 83 ? -20.682 3.953 18.400 1.00 84.81 83 ARG A O 1
ATOM 720 N N . LYS A 1 84 ? -20.482 5.482 20.026 1.00 86.88 84 LYS A N 1
ATOM 721 C CA . LYS A 1 84 ? -21.932 5.681 20.223 1.00 86.88 84 LYS A CA 1
ATOM 722 C C . LYS A 1 84 ? -22.663 6.045 18.923 1.00 86.88 84 LYS A C 1
ATOM 724 O O . LYS A 1 84 ? -23.845 5.758 18.791 1.00 86.88 84 LYS A O 1
ATOM 729 N N . VAL A 1 85 ? -21.960 6.705 18.001 1.00 84.88 85 VAL A N 1
ATOM 730 C CA . VAL A 1 85 ? -22.420 7.019 16.648 1.00 84.88 85 VAL A CA 1
ATOM 731 C C . VAL A 1 85 ? -21.304 6.596 15.686 1.00 84.88 85 VAL A C 1
ATOM 733 O O . VAL A 1 85 ? -20.294 7.309 15.618 1.00 84.88 85 VAL A O 1
ATOM 736 N N . PRO A 1 86 ? -21.443 5.443 15.002 1.00 84.56 86 PRO A N 1
ATOM 737 C CA . PRO A 1 86 ? -20.488 5.003 13.988 1.00 84.56 86 PRO A CA 1
ATOM 738 C C . PRO A 1 86 ? -20.332 6.066 12.899 1.00 84.56 86 PRO A C 1
ATOM 740 O O . PRO A 1 86 ? -21.324 6.659 12.465 1.00 84.56 86 PRO A O 1
ATOM 743 N N . LEU A 1 87 ? -19.095 6.348 12.489 1.00 88.81 87 LEU A N 1
ATOM 744 C CA . LEU A 1 87 ? -18.814 7.338 11.451 1.00 88.81 87 LEU A CA 1
ATOM 745 C C . LEU A 1 87 ? -18.818 6.724 10.055 1.00 88.81 87 LEU A C 1
ATOM 747 O O . LEU A 1 87 ? -18.970 7.474 9.093 1.00 88.81 87 LEU A O 1
ATOM 751 N N . TYR A 1 88 ? -18.631 5.412 9.926 1.00 90.56 88 TYR A N 1
ATOM 752 C CA . TYR A 1 88 ? -18.446 4.746 8.645 1.00 90.56 88 TYR A CA 1
ATOM 753 C C . TYR A 1 88 ? -19.217 3.422 8.592 1.00 90.56 88 TYR A C 1
ATOM 755 O O . TYR A 1 88 ? -19.368 2.713 9.583 1.00 90.56 88 TYR A O 1
ATOM 763 N N . ASN A 1 89 ? -19.697 3.047 7.406 1.00 89.44 89 ASN A N 1
ATOM 764 C CA . ASN A 1 89 ? -20.207 1.695 7.160 1.00 89.44 89 ASN A CA 1
ATOM 765 C C . ASN A 1 89 ? -19.200 0.948 6.287 1.00 89.44 89 ASN A C 1
ATOM 767 O O . ASN A 1 89 ? -19.208 1.095 5.064 1.00 89.44 89 ASN A O 1
ATOM 771 N N . CYS A 1 90 ? -18.328 0.173 6.923 1.00 91.62 90 CYS A N 1
ATOM 772 C CA . CYS A 1 90 ? -17.186 -0.460 6.275 1.00 91.62 90 CYS A CA 1
ATOM 773 C C . CYS A 1 90 ? -17.420 -1.943 5.976 1.00 91.62 90 CYS A C 1
ATOM 775 O O . CYS A 1 90 ? -17.927 -2.693 6.807 1.00 91.62 90 CYS A O 1
ATOM 777 N N . GLU A 1 91 ? -16.959 -2.366 4.806 1.00 91.75 91 GLU A N 1
ATOM 778 C CA . GLU A 1 91 ? -16.815 -3.761 4.393 1.00 91.75 91 GLU A CA 1
ATOM 779 C C . GLU A 1 91 ? -15.376 -3.981 3.913 1.00 91.75 91 GLU A C 1
ATOM 781 O O . GLU A 1 91 ? -14.798 -3.083 3.299 1.00 91.75 91 GLU A O 1
ATOM 786 N N . ILE A 1 92 ? -14.799 -5.153 4.184 1.00 93.62 92 ILE A N 1
ATOM 787 C CA . ILE A 1 92 ? -13.500 -5.563 3.635 1.00 93.62 92 ILE A CA 1
ATOM 788 C C . ILE A 1 92 ? -13.749 -6.614 2.553 1.00 93.62 92 ILE A C 1
ATOM 790 O O . ILE A 1 92 ? -14.388 -7.632 2.808 1.00 93.62 92 ILE A O 1
ATOM 794 N N . CYS A 1 93 ? -13.216 -6.371 1.360 1.00 93.50 93 CYS A N 1
ATOM 795 C CA . CYS A 1 93 ? -13.194 -7.292 0.237 1.00 93.50 93 CYS A CA 1
ATOM 796 C C . CYS A 1 93 ? -11.743 -7.714 -0.029 1.00 93.50 93 CYS A C 1
ATOM 798 O O . CYS A 1 93 ? -10.914 -6.906 -0.455 1.00 93.50 93 CYS A O 1
ATOM 800 N N . CYS A 1 94 ? -11.440 -8.983 0.232 1.00 93.44 94 CYS A N 1
ATOM 801 C CA . CYS A 1 94 ? -10.149 -9.574 -0.098 1.00 93.44 94 CYS A CA 1
ATOM 802 C C . CYS A 1 94 ? -10.187 -10.125 -1.527 1.00 93.44 94 CYS A C 1
ATOM 804 O O . CYS A 1 94 ? -11.076 -10.907 -1.859 1.00 93.44 94 CYS A O 1
ATOM 806 N N . ILE A 1 95 ? -9.217 -9.736 -2.350 1.00 92.06 95 ILE A N 1
ATOM 807 C CA . ILE A 1 95 ? -8.975 -10.295 -3.684 1.00 92.06 95 ILE A CA 1
ATOM 808 C C . ILE A 1 95 ? -7.833 -11.296 -3.553 1.00 92.06 95 ILE A C 1
ATOM 810 O O . ILE A 1 95 ? -6.753 -10.919 -3.106 1.00 92.06 95 ILE A O 1
ATOM 814 N N . ASP A 1 96 ? -8.054 -12.555 -3.919 1.00 89.81 96 ASP A N 1
ATOM 815 C CA . ASP A 1 96 ? -7.003 -13.573 -3.859 1.00 89.81 96 ASP A CA 1
ATOM 816 C C . ASP A 1 96 ? -5.901 -13.260 -4.888 1.00 89.81 96 ASP A C 1
ATOM 818 O O . ASP A 1 96 ? -6.196 -12.979 -6.053 1.00 89.81 96 ASP A O 1
ATOM 822 N N . GLN A 1 97 ? -4.626 -13.302 -4.480 1.00 85.81 97 GLN A N 1
ATOM 823 C CA . GLN A 1 97 ? -3.485 -13.038 -5.368 1.00 85.81 97 GLN A CA 1
ATOM 824 C C . GLN A 1 97 ? -3.491 -13.943 -6.608 1.00 85.81 97 GLN A C 1
ATOM 826 O O . GLN A 1 97 ? -3.054 -13.521 -7.678 1.00 85.81 97 GLN A O 1
ATOM 831 N N . ASN A 1 98 ? -4.025 -15.164 -6.516 1.00 84.88 98 ASN A N 1
ATOM 832 C CA . ASN A 1 98 ? -4.136 -16.073 -7.657 1.00 84.88 98 ASN A CA 1
ATOM 833 C C . ASN A 1 98 ? -5.079 -15.555 -8.748 1.00 84.88 98 ASN A C 1
ATOM 835 O O . ASN A 1 98 ? -4.915 -15.938 -9.906 1.00 84.88 98 ASN A O 1
ATOM 839 N N . GLU A 1 99 ? -6.036 -14.686 -8.407 1.00 86.00 99 GLU A N 1
ATOM 840 C CA . GLU A 1 99 ? -6.918 -14.048 -9.388 1.00 86.00 99 GLU A CA 1
ATOM 841 C C . GLU A 1 99 ? -6.190 -13.002 -10.246 1.00 86.00 99 GLU A C 1
ATOM 843 O O . GLU A 1 99 ? -6.647 -12.684 -11.343 1.00 86.00 99 GLU A O 1
ATOM 848 N N . ILE A 1 100 ? -5.067 -12.467 -9.755 1.00 82.50 100 ILE A N 1
ATOM 849 C CA . ILE A 1 100 ? -4.324 -11.362 -10.382 1.00 82.50 100 ILE A CA 1
ATOM 850 C C . ILE A 1 100 ? -2.846 -11.686 -10.633 1.00 82.50 100 ILE A C 1
ATOM 852 O O . ILE A 1 100 ? -2.088 -10.804 -11.027 1.00 82.50 100 ILE A O 1
ATOM 856 N N . LYS A 1 101 ? -2.419 -12.936 -10.417 1.00 76.56 101 LYS A N 1
ATOM 857 C CA . LYS A 1 101 ? -1.008 -13.362 -10.472 1.00 76.56 101 LYS A CA 1
ATOM 858 C C . LYS A 1 101 ? -0.320 -13.088 -11.814 1.00 76.56 101 LYS A C 1
ATOM 860 O O . LYS A 1 101 ? 0.883 -12.867 -11.839 1.00 76.56 101 LYS A O 1
ATOM 865 N N . ASP A 1 102 ? -1.089 -13.092 -12.902 1.00 74.50 102 ASP A N 1
ATOM 866 C CA . ASP A 1 102 ? -0.599 -12.866 -14.266 1.00 74.50 102 ASP A CA 1
ATOM 867 C C . ASP A 1 102 ? -0.777 -11.397 -14.707 1.00 74.50 102 ASP A C 1
ATOM 869 O O . ASP A 1 102 ? -0.421 -11.025 -15.826 1.00 74.50 102 ASP A O 1
ATOM 873 N N . LEU A 1 103 ? -1.332 -10.547 -13.833 1.00 74.75 103 LEU A N 1
ATOM 874 C CA . LEU A 1 103 ? -1.478 -9.113 -14.059 1.00 74.75 103 LEU A CA 1
ATOM 875 C C 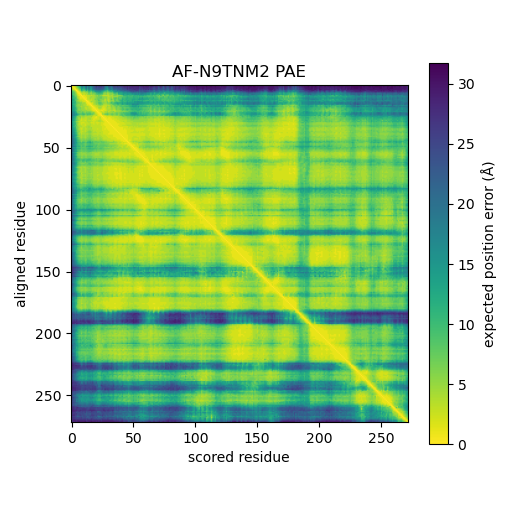. LEU A 1 103 ? -0.284 -8.369 -13.439 1.00 74.75 103 LEU A C 1
ATOM 877 O O . LEU A 1 103 ? 0.020 -8.558 -12.261 1.00 74.75 103 LEU A O 1
ATOM 881 N N . PRO A 1 104 ? 0.370 -7.461 -14.177 1.00 74.19 104 PRO A N 1
ATOM 882 C CA . PRO A 1 104 ? 1.309 -6.519 -13.600 1.00 74.19 104 PRO A CA 1
ATOM 883 C C . PRO A 1 104 ? 0.628 -5.587 -12.609 1.00 74.19 104 PRO A C 1
ATOM 885 O O . PRO A 1 104 ? -0.545 -5.230 -12.757 1.00 74.19 104 PRO A O 1
ATOM 888 N N . TYR A 1 105 ? 1.418 -5.105 -11.654 1.00 76.56 105 TYR A N 1
ATOM 889 C CA . TYR A 1 105 ? 0.948 -4.254 -10.568 1.00 76.56 105 TYR A CA 1
ATOM 890 C C . TYR A 1 105 ? 0.162 -3.017 -11.040 1.00 76.56 105 TYR A C 1
ATOM 892 O O . TYR A 1 105 ? -0.869 -2.686 -10.463 1.00 76.56 105 TYR A O 1
ATOM 900 N N . HIS A 1 106 ? 0.577 -2.365 -12.135 1.00 73.62 106 HIS A N 1
ATOM 901 C CA . HIS A 1 106 ? -0.111 -1.180 -12.677 1.00 73.62 106 HIS A CA 1
ATOM 902 C C . HIS A 1 106 ? -1.510 -1.444 -13.269 1.00 73.62 106 HIS A C 1
ATOM 904 O O . HIS A 1 106 ? -2.163 -0.496 -13.716 1.00 73.62 106 HIS A O 1
ATOM 910 N N . 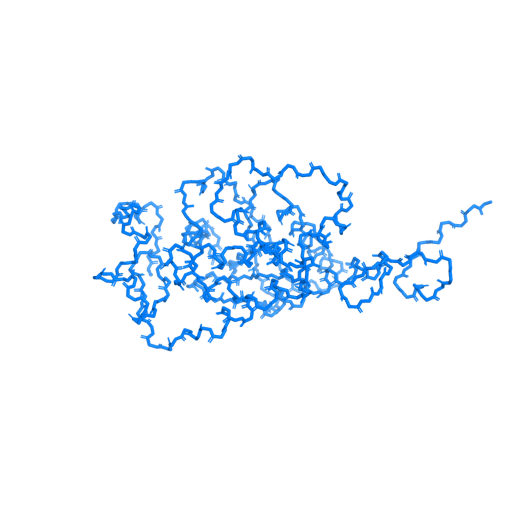LEU A 1 107 ? -1.951 -2.705 -13.354 1.00 78.94 107 LEU A N 1
ATOM 911 C CA . LEU A 1 107 ? -3.308 -3.077 -13.771 1.00 78.94 107 LEU A CA 1
ATOM 912 C C . LEU A 1 107 ? -4.216 -3.429 -12.588 1.00 78.94 107 LEU A C 1
ATOM 914 O O . LEU A 1 107 ? -5.415 -3.638 -12.794 1.00 78.94 107 LEU A O 1
ATOM 918 N N . TYR A 1 108 ? -3.690 -3.471 -11.361 1.00 85.56 108 TYR A N 1
ATOM 919 C CA . TYR A 1 108 ? -4.474 -3.850 -10.184 1.00 85.56 108 TYR A CA 1
ATOM 920 C C . TYR A 1 108 ? -5.632 -2.877 -9.956 1.00 85.56 108 TYR A C 1
ATOM 922 O O . TYR A 1 108 ? -6.746 -3.319 -9.676 1.00 85.56 108 TYR A O 1
ATOM 930 N N . GLU A 1 109 ? -5.441 -1.570 -10.181 1.00 86.94 109 GLU A N 1
ATOM 931 C CA . GLU A 1 109 ? -6.530 -0.596 -10.049 1.00 86.94 109 GLU A CA 1
ATOM 932 C C . GLU A 1 109 ? -7.685 -0.883 -11.019 1.00 86.94 109 GLU A C 1
ATOM 934 O O . GLU A 1 109 ? -8.855 -0.800 -10.637 1.00 86.94 109 GLU A O 1
ATOM 939 N N . ARG A 1 110 ? -7.375 -1.276 -12.266 1.00 84.06 110 ARG A N 1
ATOM 940 C CA . ARG A 1 110 ? -8.399 -1.644 -13.258 1.00 84.06 110 ARG A CA 1
ATOM 941 C C . ARG A 1 110 ? -9.174 -2.880 -12.830 1.00 84.06 110 ARG A C 1
ATOM 943 O O . ARG A 1 110 ? -10.401 -2.901 -12.935 1.00 84.06 110 ARG A O 1
ATOM 950 N N . TYR A 1 111 ? -8.462 -3.894 -12.345 1.00 86.44 111 TYR A N 1
ATOM 951 C CA . TYR A 1 111 ? -9.071 -5.125 -11.857 1.00 86.44 111 TYR A CA 1
ATOM 952 C C . TYR A 1 111 ? -10.009 -4.859 -10.675 1.00 86.44 111 TYR A C 1
ATOM 954 O O . TYR A 1 111 ? -11.139 -5.349 -10.642 1.00 86.44 111 TYR A O 1
ATOM 962 N N . ILE A 1 112 ? -9.574 -4.019 -9.734 1.00 89.50 112 ILE A N 1
ATOM 963 C CA . ILE A 1 112 ? -10.366 -3.644 -8.561 1.00 89.50 112 ILE A CA 1
ATOM 964 C C . ILE A 1 112 ? -11.636 -2.898 -8.979 1.00 89.50 112 ILE A C 1
ATOM 966 O O . ILE A 1 112 ? -12.715 -3.249 -8.507 1.00 89.50 112 ILE A O 1
ATOM 970 N N . ILE A 1 113 ? -11.549 -1.938 -9.907 1.00 87.69 113 ILE A N 1
ATOM 971 C CA . ILE A 1 113 ? -12.738 -1.262 -10.462 1.00 87.69 113 ILE A CA 1
ATOM 972 C C . ILE A 1 113 ? -13.688 -2.262 -11.125 1.00 87.69 113 ILE A C 1
ATOM 974 O O . ILE A 1 113 ? -14.905 -2.185 -10.957 1.00 87.69 113 ILE A O 1
ATOM 978 N N . PHE A 1 114 ? -13.161 -3.224 -11.883 1.00 85.00 114 PHE A N 1
ATOM 979 C CA . PHE A 1 114 ? -13.993 -4.256 -12.493 1.00 85.00 114 PHE A CA 1
ATOM 980 C C . PHE A 1 114 ? -14.743 -5.077 -11.434 1.00 85.00 114 PHE A C 1
ATOM 982 O O . PHE A 1 114 ? -15.960 -5.253 -11.543 1.00 85.00 114 PHE A O 1
ATOM 989 N N . LYS A 1 115 ? -14.047 -5.514 -10.378 1.00 86.00 115 LYS A N 1
ATOM 990 C CA . LYS A 1 115 ? -14.649 -6.233 -9.245 1.00 86.00 115 LYS A CA 1
ATOM 991 C C . LYS A 1 115 ? -15.645 -5.384 -8.468 1.00 86.00 115 LYS A C 1
ATOM 993 O O . LYS A 1 115 ? -16.634 -5.915 -7.968 1.00 86.00 115 LYS A O 1
ATOM 998 N N . SER A 1 116 ? -15.430 -4.074 -8.409 1.00 85.62 116 SER A N 1
ATOM 999 C CA . SER A 1 116 ? -16.268 -3.164 -7.639 1.00 85.62 116 SER A CA 1
ATOM 1000 C C . SER A 1 116 ? -17.630 -2.879 -8.271 1.00 85.62 116 SER A C 1
ATOM 1002 O O . SER A 1 116 ? -18.531 -2.386 -7.588 1.00 85.62 116 SER A O 1
ATOM 1004 N N . LYS A 1 117 ? -17.838 -3.247 -9.543 1.00 77.50 117 LYS A N 1
ATOM 1005 C CA . LYS A 1 117 ? -19.103 -3.042 -10.273 1.00 77.50 117 LYS A CA 1
ATOM 1006 C C . LYS A 1 117 ? -20.328 -3.678 -9.615 1.00 77.50 117 LYS A C 1
ATOM 1008 O O . LYS A 1 117 ? -21.440 -3.201 -9.845 1.00 77.50 117 LYS A O 1
ATOM 1013 N N . SER A 1 118 ? -20.151 -4.722 -8.808 1.00 70.50 118 SER A N 1
ATOM 1014 C CA . SER A 1 118 ? -21.230 -5.334 -8.019 1.00 70.50 118 SER A CA 1
ATOM 1015 C C . SER A 1 118 ? -21.686 -4.456 -6.842 1.00 70.50 118 SER A C 1
ATOM 1017 O O . SER A 1 118 ? -22.801 -4.625 -6.353 1.00 70.50 118 SER A O 1
ATOM 1019 N N . ASN A 1 119 ? -20.879 -3.467 -6.441 1.00 74.06 119 ASN A N 1
ATOM 1020 C CA . ASN A 1 119 ? -21.025 -2.666 -5.224 1.00 74.06 119 ASN A CA 1
ATOM 1021 C C . ASN A 1 119 ? -21.220 -1.156 -5.486 1.00 74.06 119 ASN A C 1
ATOM 1023 O O . ASN A 1 119 ? -20.777 -0.328 -4.694 1.00 74.06 119 ASN A O 1
ATOM 1027 N N . LYS A 1 120 ? -21.950 -0.767 -6.545 1.00 73.00 120 LYS A N 1
ATOM 1028 C CA . LYS A 1 120 ? -22.099 0.640 -7.010 1.00 73.00 120 LYS A CA 1
ATOM 1029 C C . LYS A 1 120 ? -22.561 1.681 -5.974 1.00 73.00 120 LYS A C 1
ATOM 1031 O O . LYS A 1 120 ? -22.514 2.874 -6.247 1.00 73.00 120 LYS A O 1
ATOM 1036 N N . LYS A 1 121 ? -23.086 1.259 -4.822 1.00 80.44 121 LYS A N 1
ATOM 1037 C CA . LYS A 1 121 ? -23.601 2.158 -3.773 1.00 80.44 121 LYS A CA 1
ATOM 1038 C C . LYS A 1 121 ? -22.550 2.550 -2.728 1.00 80.44 121 LYS A C 1
ATOM 1040 O O . LYS A 1 121 ? -22.835 3.406 -1.895 1.00 80.44 121 LYS A O 1
ATOM 1045 N N . ARG A 1 122 ? -21.370 1.924 -2.749 1.00 87.44 122 ARG A N 1
ATOM 1046 C CA . ARG A 1 122 ? -20.283 2.160 -1.792 1.00 87.44 122 ARG A CA 1
ATOM 1047 C C . ARG A 1 122 ? -19.117 2.859 -2.482 1.00 87.44 122 ARG A C 1
ATOM 1049 O O . ARG A 1 122 ? -18.842 2.597 -3.647 1.00 87.44 122 ARG A O 1
ATOM 1056 N N . LYS A 1 123 ? -18.394 3.702 -1.749 1.00 91.19 123 LYS A N 1
ATOM 1057 C CA . LYS A 1 123 ? -17.073 4.174 -2.169 1.00 91.19 123 LYS A CA 1
ATOM 1058 C C . LYS A 1 123 ? -16.091 3.011 -2.177 1.00 91.19 123 LYS A C 1
ATOM 1060 O O . LYS A 1 123 ? -16.115 2.161 -1.284 1.00 91.19 123 LYS A O 1
ATOM 1065 N N . HIS A 1 124 ? -15.217 2.996 -3.171 1.00 93.31 124 HIS A N 1
ATOM 1066 C CA . HIS A 1 124 ? -14.221 1.953 -3.350 1.00 93.31 124 HIS A CA 1
ATOM 1067 C C . HIS A 1 124 ? -12.859 2.482 -2.936 1.00 93.31 124 HIS A C 1
ATOM 1069 O O . HIS A 1 124 ? -12.392 3.484 -3.476 1.00 93.31 124 HIS A O 1
ATOM 1075 N N . VAL A 1 125 ? -12.238 1.815 -1.966 1.00 93.94 125 VAL A N 1
ATOM 1076 C CA . VAL A 1 125 ? -10.918 2.190 -1.462 1.00 93.94 125 VAL A CA 1
ATOM 1077 C C . VAL A 1 125 ? -10.001 0.991 -1.598 1.00 93.94 125 VAL A C 1
ATOM 1079 O O . VAL A 1 125 ? -10.182 0.007 -0.891 1.00 93.94 125 VAL A O 1
ATOM 1082 N N . TRP A 1 126 ? -9.016 1.053 -2.484 1.00 93.62 126 TRP A N 1
ATOM 1083 C CA . TRP A 1 126 ? -7.924 0.091 -2.470 1.00 93.62 126 TRP A CA 1
ATOM 1084 C C . TRP A 1 126 ? -6.915 0.500 -1.405 1.00 93.62 126 TRP A C 1
ATOM 1086 O O . TRP A 1 126 ? -6.384 1.610 -1.442 1.00 93.62 126 TRP A O 1
ATOM 1096 N N . VAL A 1 127 ? -6.668 -0.396 -0.452 1.00 92.25 127 VAL A N 1
ATOM 1097 C CA . VAL A 1 127 ? -5.641 -0.218 0.571 1.00 92.25 127 VAL A CA 1
ATOM 1098 C C . VAL A 1 127 ? -4.408 -1.010 0.153 1.00 92.25 127 VAL A C 1
ATOM 1100 O O . VAL A 1 127 ? -4.348 -2.229 0.304 1.00 92.25 127 VAL A O 1
ATOM 1103 N N . ASP A 1 128 ? -3.419 -0.303 -0.383 1.00 87.44 128 ASP A N 1
ATOM 1104 C CA . ASP A 1 128 ? -2.098 -0.858 -0.660 1.00 87.44 128 ASP A CA 1
ATOM 1105 C C . ASP A 1 128 ? -1.278 -0.834 0.636 1.00 87.44 128 ASP A C 1
ATOM 1107 O O . ASP A 1 128 ? -0.767 0.199 1.086 1.00 87.44 128 ASP A O 1
ATOM 1111 N N . GLY A 1 129 ? -1.202 -2.012 1.251 1.00 82.75 129 GLY A N 1
ATOM 1112 C CA . GLY A 1 129 ? -0.541 -2.262 2.524 1.00 82.75 129 GLY A CA 1
ATOM 1113 C C . GLY A 1 129 ? 0.982 -2.258 2.493 1.00 82.75 129 GLY A C 1
ATOM 1114 O O . GLY A 1 129 ? 1.600 -2.537 3.521 1.00 82.75 129 GLY A O 1
ATOM 1115 N N . SER A 1 130 ? 1.593 -2.029 1.329 1.00 85.19 130 SER A N 1
ATOM 1116 C CA . SER A 1 130 ? 3.031 -2.225 1.151 1.00 85.19 130 SER A CA 1
ATOM 1117 C C . SER A 1 130 ? 3.832 -1.428 2.175 1.00 85.19 130 SER A C 1
ATOM 1119 O O . SER A 1 130 ? 3.635 -0.219 2.336 1.00 85.19 130 SER A O 1
ATOM 1121 N N . ASN A 1 131 ? 4.750 -2.105 2.867 1.00 86.00 131 ASN A N 1
ATOM 1122 C CA . ASN A 1 131 ? 5.689 -1.430 3.755 1.00 86.00 131 ASN A CA 1
ATOM 1123 C C . ASN A 1 131 ? 6.602 -0.478 2.958 1.00 86.00 131 ASN A C 1
ATOM 1125 O O . ASN A 1 131 ? 6.686 -0.544 1.727 1.00 86.00 131 ASN A O 1
ATOM 1129 N N . MET A 1 132 ? 7.259 0.450 3.651 1.00 86.38 132 MET A N 1
ATOM 1130 C CA . MET A 1 132 ? 8.073 1.473 2.993 1.00 86.38 132 MET A CA 1
ATOM 1131 C C . MET A 1 132 ? 9.214 0.881 2.171 1.00 86.38 132 MET A C 1
ATOM 1133 O O . MET A 1 132 ? 9.479 1.381 1.080 1.00 86.38 132 MET A O 1
ATOM 1137 N N . THR A 1 133 ? 9.852 -0.184 2.659 1.00 86.75 133 THR A N 1
ATOM 1138 C CA . THR A 1 133 ? 10.917 -0.866 1.922 1.00 86.75 133 THR A CA 1
ATOM 1139 C C . THR A 1 133 ? 10.376 -1.439 0.616 1.00 86.75 133 THR A C 1
ATOM 1141 O O . THR A 1 133 ? 10.938 -1.184 -0.444 1.00 86.75 133 THR A O 1
ATOM 1144 N N . LEU A 1 134 ? 9.236 -2.135 0.657 1.00 86.19 134 LEU A N 1
ATOM 1145 C CA . LEU A 1 134 ? 8.602 -2.698 -0.536 1.00 86.19 134 LEU A CA 1
ATOM 1146 C C . LEU A 1 134 ? 8.186 -1.607 -1.536 1.00 86.19 134 LEU A C 1
ATOM 1148 O O . LEU A 1 134 ? 8.420 -1.741 -2.736 1.00 86.19 134 LEU A O 1
ATOM 1152 N N . LYS A 1 135 ? 7.618 -0.492 -1.059 1.00 87.06 135 LYS A N 1
ATOM 1153 C CA . LYS A 1 135 ? 7.285 0.666 -1.910 1.00 87.06 135 LYS A CA 1
ATOM 1154 C C . LYS A 1 135 ? 8.526 1.247 -2.589 1.00 87.06 135 LYS A C 1
ATOM 1156 O O . LYS A 1 135 ? 8.497 1.510 -3.789 1.00 87.06 135 LYS A O 1
ATOM 1161 N N . ALA A 1 136 ? 9.606 1.438 -1.834 1.00 88.00 136 ALA A N 1
ATOM 1162 C CA . ALA A 1 136 ? 10.871 1.937 -2.357 1.00 88.00 136 ALA A CA 1
ATOM 1163 C C . ALA A 1 136 ? 11.499 0.952 -3.360 1.00 88.00 136 ALA A C 1
ATOM 1165 O O . ALA A 1 136 ? 11.934 1.374 -4.428 1.00 88.00 136 ALA A O 1
ATOM 1166 N N . GLY A 1 137 ? 11.455 -0.352 -3.073 1.00 88.44 137 GLY A N 1
ATOM 1167 C CA . GLY A 1 137 ? 11.881 -1.413 -3.987 1.00 88.44 137 GLY A CA 1
ATOM 1168 C C . GLY A 1 137 ? 11.110 -1.387 -5.308 1.00 88.44 137 GLY A C 1
ATOM 1169 O O . GLY A 1 137 ? 11.727 -1.403 -6.369 1.00 88.44 137 GLY A O 1
ATOM 1170 N N . ARG A 1 138 ? 9.779 -1.231 -5.268 1.00 84.81 138 ARG A N 1
ATOM 1171 C CA . ARG A 1 138 ? 8.950 -1.072 -6.478 1.00 84.81 138 ARG A CA 1
ATOM 1172 C C . ARG A 1 138 ? 9.291 0.188 -7.270 1.00 84.81 138 ARG A C 1
ATOM 1174 O O . ARG A 1 138 ? 9.341 0.138 -8.493 1.00 84.81 138 ARG A O 1
ATOM 1181 N N . ILE A 1 139 ? 9.552 1.309 -6.592 1.00 85.44 139 ILE A N 1
ATOM 1182 C CA . ILE A 1 139 ? 10.015 2.543 -7.248 1.00 85.44 139 ILE A CA 1
ATOM 1183 C C . ILE A 1 139 ? 11.347 2.300 -7.962 1.00 85.44 139 ILE A C 1
ATOM 1185 O O . ILE A 1 139 ? 11.484 2.662 -9.127 1.00 85.44 139 ILE A O 1
ATOM 1189 N N . LEU A 1 140 ? 12.321 1.684 -7.287 1.00 86.81 140 LEU A N 1
ATOM 1190 C CA . LEU A 1 140 ? 13.630 1.418 -7.879 1.00 86.81 140 LEU A CA 1
ATOM 1191 C C . LEU A 1 140 ? 13.551 0.417 -9.031 1.00 86.81 140 LEU A C 1
ATOM 1193 O O . LEU A 1 140 ? 14.156 0.665 -10.068 1.00 86.81 140 LEU A O 1
ATOM 1197 N N . ALA A 1 141 ? 12.789 -0.669 -8.888 1.00 84.50 141 ALA A N 1
ATOM 1198 C CA . ALA A 1 141 ? 12.572 -1.636 -9.962 1.00 84.50 141 ALA A CA 1
ATOM 1199 C C . ALA A 1 141 ? 11.969 -0.958 -11.200 1.00 84.50 141 ALA A C 1
ATOM 1201 O O . ALA A 1 141 ? 12.506 -1.099 -12.295 1.00 84.50 141 ALA A O 1
ATOM 1202 N N . ALA A 1 142 ? 10.948 -0.119 -11.004 1.00 78.25 142 ALA A N 1
ATOM 1203 C CA . ALA A 1 142 ? 10.342 0.674 -12.068 1.00 78.25 142 ALA A CA 1
ATOM 1204 C C . ALA A 1 142 ? 11.351 1.625 -12.744 1.00 78.25 142 ALA A C 1
ATOM 1206 O O . ALA A 1 142 ? 11.361 1.753 -13.966 1.00 78.25 142 ALA A O 1
ATOM 1207 N N . VAL A 1 143 ? 12.247 2.260 -11.978 1.00 79.69 143 VAL A N 1
ATOM 1208 C CA . VAL A 1 143 ? 13.329 3.093 -12.536 1.00 79.69 143 VAL A CA 1
ATOM 1209 C C . VAL A 1 143 ? 14.328 2.258 -13.343 1.00 79.69 143 VAL A C 1
ATOM 1211 O O . VAL A 1 143 ? 14.680 2.653 -14.453 1.00 79.69 143 VAL A O 1
ATOM 1214 N N . ILE A 1 144 ? 14.766 1.111 -12.815 1.00 80.19 144 ILE A N 1
ATOM 1215 C CA . ILE A 1 144 ? 15.731 0.207 -13.465 1.00 80.19 144 ILE A CA 1
ATOM 1216 C C . ILE A 1 144 ? 15.164 -0.345 -14.775 1.00 80.19 144 ILE A C 1
ATOM 1218 O O . ILE A 1 144 ? 15.866 -0.397 -15.783 1.00 80.19 144 ILE A O 1
ATOM 1222 N N . GLU A 1 145 ? 13.890 -0.731 -14.774 1.00 75.12 145 GLU A N 1
ATOM 1223 C CA . GLU A 1 145 ? 13.201 -1.222 -15.966 1.00 75.12 145 GLU A CA 1
ATOM 1224 C C . GLU A 1 145 ? 12.899 -0.111 -16.958 1.00 75.12 145 GLU A C 1
ATOM 1226 O O . GLU A 1 145 ? 12.568 -0.414 -18.099 1.00 75.12 145 GLU A O 1
ATOM 1231 N N . GLY A 1 146 ? 12.997 1.158 -16.567 1.00 68.81 146 GLY A N 1
ATOM 1232 C CA . GLY A 1 146 ? 12.530 2.279 -17.373 1.00 68.81 146 GLY A CA 1
ATOM 1233 C C . GLY A 1 146 ? 11.002 2.408 -17.418 1.00 68.81 146 GLY A C 1
ATOM 1234 O O . GLY A 1 146 ? 10.507 3.205 -18.207 1.00 68.81 146 GLY A O 1
ATOM 1235 N N . ASP A 1 147 ? 10.255 1.695 -16.563 1.00 67.38 147 ASP A N 1
ATOM 1236 C CA . ASP A 1 147 ? 8.811 1.896 -16.320 1.00 67.38 147 ASP A CA 1
ATOM 1237 C C . ASP A 1 147 ? 8.582 3.032 -15.305 1.00 67.38 147 ASP A C 1
ATOM 1239 O O . ASP A 1 147 ? 7.904 2.942 -14.277 1.00 67.38 147 ASP A O 1
ATOM 1243 N N . VAL A 1 148 ? 9.190 4.174 -15.595 1.00 63.31 148 VAL A N 1
ATOM 1244 C CA . VAL A 1 148 ? 9.196 5.362 -14.734 1.00 63.31 148 VAL A CA 1
ATOM 1245 C C . VAL A 1 148 ? 7.810 6.012 -14.577 1.00 63.31 148 VAL A C 1
ATOM 1247 O O . VAL A 1 148 ? 7.648 6.939 -13.784 1.00 63.31 148 VAL A O 1
ATOM 1250 N N . LYS A 1 149 ? 6.778 5.514 -15.272 1.00 64.31 149 LYS A N 1
ATOM 1251 C CA . LYS A 1 149 ? 5.379 5.955 -15.122 1.00 64.31 149 LYS A CA 1
ATOM 1252 C C . LYS A 1 149 ? 4.711 5.437 -13.861 1.00 64.31 149 LYS A C 1
ATOM 1254 O O . LYS A 1 149 ? 3.813 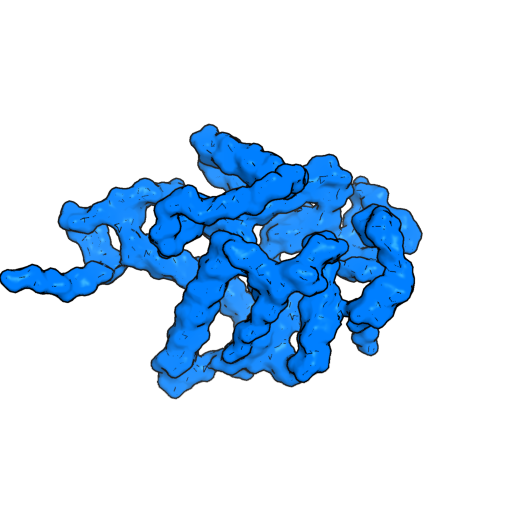6.094 -13.332 1.00 64.31 149 LYS A O 1
ATOM 1259 N N . MET A 1 150 ? 5.116 4.266 -13.376 1.00 64.31 150 MET A N 1
ATOM 1260 C CA . MET A 1 150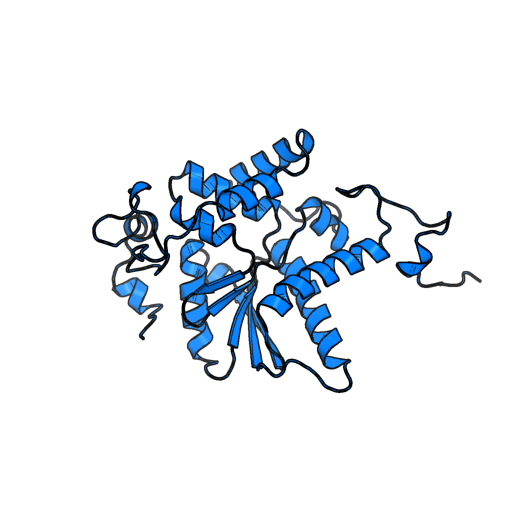 ? 4.589 3.744 -12.119 1.00 64.31 150 MET A CA 1
ATOM 1261 C C . MET A 1 150 ? 5.081 4.556 -10.916 1.00 64.31 150 MET A C 1
ATOM 1263 O O . MET A 1 150 ? 4.369 4.646 -9.912 1.00 64.31 150 MET A O 1
ATOM 1267 N N . VAL A 1 151 ? 6.246 5.200 -11.038 1.00 66.75 151 VAL A N 1
ATOM 1268 C CA . VAL A 1 151 ? 6.981 5.848 -9.943 1.00 66.75 151 VAL A CA 1
ATOM 1269 C C . VAL A 1 151 ? 6.163 6.920 -9.199 1.00 66.75 151 VAL A C 1
ATOM 1271 O O . VAL A 1 151 ? 6.028 6.783 -7.977 1.00 66.75 151 VAL A O 1
ATOM 1274 N N . PRO A 1 152 ? 5.533 7.922 -9.855 1.00 58.84 152 PRO A N 1
ATOM 1275 C CA . PRO A 1 152 ? 4.723 8.919 -9.146 1.00 58.84 152 PRO A CA 1
ATOM 1276 C C . PRO A 1 152 ? 3.523 8.280 -8.445 1.00 58.84 152 PRO A C 1
ATOM 1278 O O . PRO A 1 152 ? 3.185 8.620 -7.308 1.00 58.84 152 PRO A O 1
ATOM 1281 N N . SER A 1 153 ? 2.905 7.296 -9.106 1.00 63.06 153 SER A N 1
ATOM 1282 C CA . SER A 1 153 ? 1.723 6.633 -8.578 1.00 63.06 153 SER A CA 1
ATOM 1283 C C . SER A 1 153 ? 2.042 5.752 -7.378 1.00 63.06 153 SER A C 1
ATOM 1285 O O . SER A 1 153 ? 1.200 5.700 -6.497 1.00 63.06 153 SER A O 1
ATOM 1287 N N . ILE A 1 154 ? 3.220 5.118 -7.291 1.00 66.62 154 ILE A N 1
ATOM 1288 C CA . ILE A 1 154 ? 3.669 4.337 -6.120 1.00 66.62 154 ILE A CA 1
ATOM 1289 C C . ILE A 1 154 ? 4.069 5.266 -4.967 1.00 66.62 154 ILE A C 1
ATOM 1291 O O . ILE A 1 154 ? 3.794 4.962 -3.805 1.00 66.62 154 ILE A O 1
ATOM 1295 N N . GLY A 1 155 ? 4.673 6.417 -5.282 1.00 65.38 155 GLY A N 1
ATOM 1296 C CA . GLY A 1 155 ? 5.138 7.379 -4.286 1.00 65.38 155 GLY A CA 1
ATOM 1297 C C . GLY A 1 155 ? 4.016 8.020 -3.463 1.00 65.38 155 GLY A C 1
ATOM 1298 O O . GLY A 1 155 ? 4.223 8.321 -2.292 1.00 65.38 155 GLY A O 1
ATOM 1299 N N . LYS A 1 156 ? 2.817 8.231 -4.024 1.00 76.88 156 LYS A N 1
ATOM 1300 C CA . LYS A 1 156 ? 1.714 8.932 -3.333 1.00 76.88 156 LYS A CA 1
ATOM 1301 C C . LYS A 1 156 ? 1.069 8.095 -2.214 1.00 76.88 156 LYS A C 1
ATOM 1303 O O . LYS A 1 156 ? 0.727 6.927 -2.408 1.00 76.88 156 LYS A O 1
ATOM 1308 N N . TYR A 1 157 ? 0.820 8.736 -1.067 1.00 77.69 157 TYR A N 1
ATOM 1309 C CA . TYR A 1 157 ? 0.048 8.159 0.046 1.00 77.69 157 TYR A CA 1
ATOM 1310 C C . TYR A 1 157 ? -1.443 8.017 -0.271 1.00 77.69 157 TYR A C 1
ATOM 1312 O O . TYR A 1 157 ? -2.095 7.108 0.235 1.00 77.69 157 TYR A O 1
ATOM 1320 N N . GLU A 1 158 ? -1.973 8.900 -1.112 1.00 84.75 158 GLU A N 1
ATOM 1321 C CA . GLU A 1 158 ? -3.349 8.866 -1.591 1.00 84.75 158 GLU A CA 1
ATOM 1322 C C . GLU A 1 158 ? -3.402 9.446 -3.004 1.00 84.75 158 GLU A C 1
ATOM 1324 O O . GLU A 1 158 ? -2.734 10.442 -3.298 1.00 84.75 158 GLU A O 1
ATOM 1329 N N . TYR A 1 159 ? -4.198 8.832 -3.874 1.00 84.12 159 TYR A N 1
ATOM 1330 C CA . TYR A 1 159 ? -4.617 9.437 -5.133 1.00 84.12 159 TYR A CA 1
ATOM 1331 C C . TYR A 1 159 ? -5.918 8.802 -5.639 1.00 84.12 159 TYR A C 1
ATOM 1333 O O . TYR A 1 159 ? -6.351 7.750 -5.164 1.00 84.12 159 TYR A O 1
ATOM 1341 N N . TYR A 1 160 ? -6.536 9.458 -6.617 1.00 84.94 160 TYR A N 1
ATOM 1342 C CA . TYR A 1 160 ? -7.791 9.029 -7.223 1.00 84.94 160 TYR A CA 1
ATOM 1343 C C . TYR A 1 160 ? -7.517 8.425 -8.598 1.00 84.94 160 TYR A C 1
ATOM 1345 O O . TYR A 1 160 ? -6.822 9.023 -9.421 1.00 84.94 160 TYR A O 1
ATOM 1353 N N . TYR A 1 161 ? -8.081 7.248 -8.848 1.00 83.12 161 TYR A N 1
ATOM 1354 C CA . TYR A 1 161 ? -8.043 6.565 -10.134 1.00 83.12 161 TYR A CA 1
ATOM 1355 C C . TYR A 1 161 ? -9.481 6.242 -10.552 1.00 83.12 161 TYR A C 1
ATOM 1357 O O . TYR A 1 161 ? -10.065 5.266 -10.086 1.00 83.12 161 TYR A O 1
ATOM 1365 N N . LYS A 1 162 ? -10.076 7.088 -11.409 1.00 84.31 162 LYS A N 1
ATOM 1366 C CA . LYS A 1 162 ? -11.518 7.039 -11.734 1.00 84.31 162 LYS A CA 1
ATOM 1367 C C . LYS A 1 162 ? -12.352 7.036 -10.433 1.00 84.31 162 LYS A C 1
ATOM 1369 O O . LYS A 1 162 ? -12.165 7.927 -9.608 1.00 84.31 162 LYS A O 1
ATOM 1374 N N . ASP A 1 163 ? -13.213 6.039 -10.230 1.00 84.50 163 ASP A N 1
ATOM 1375 C CA . ASP A 1 163 ? -14.061 5.897 -9.036 1.00 84.50 163 ASP A CA 1
ATOM 1376 C C . ASP A 1 163 ? -13.375 5.155 -7.871 1.00 84.50 163 ASP A C 1
ATOM 1378 O O . ASP A 1 163 ? -13.995 4.898 -6.835 1.00 84.50 163 ASP A O 1
ATOM 1382 N N . LEU A 1 164 ? -12.100 4.785 -8.032 1.00 89.94 164 LEU A N 1
ATOM 1383 C CA . LEU A 1 164 ? -11.298 4.121 -7.011 1.00 89.94 164 LEU A CA 1
ATOM 1384 C C . LEU A 1 164 ? -10.417 5.133 -6.277 1.00 89.94 164 LEU A C 1
ATOM 1386 O O . LEU A 1 164 ? -9.618 5.856 -6.875 1.00 89.94 164 LEU A O 1
ATOM 1390 N N . ILE A 1 165 ? -10.513 5.123 -4.955 1.00 91.44 165 ILE A N 1
ATOM 1391 C CA . ILE A 1 165 ? -9.567 5.788 -4.065 1.00 91.44 165 ILE A CA 1
ATOM 1392 C C . ILE A 1 165 ? -8.434 4.803 -3.794 1.00 91.44 165 ILE A C 1
ATOM 1394 O O . ILE A 1 165 ? -8.684 3.698 -3.316 1.00 91.44 165 ILE A O 1
ATOM 1398 N N . VAL A 1 166 ? -7.191 5.184 -4.066 1.00 89.50 166 VAL A N 1
ATOM 1399 C CA . VAL A 1 166 ? -6.028 4.358 -3.728 1.00 89.50 166 VAL A CA 1
ATOM 1400 C C . VAL A 1 166 ? -5.337 4.972 -2.523 1.00 89.50 166 VAL A C 1
ATOM 1402 O O . VAL A 1 166 ? -4.786 6.067 -2.610 1.00 89.50 166 VAL A O 1
ATOM 1405 N N . SER A 1 167 ? -5.375 4.264 -1.396 1.00 90.12 167 SER A N 1
ATOM 1406 C CA . SER A 1 167 ? -4.770 4.673 -0.131 1.00 90.12 167 SER A CA 1
ATOM 1407 C C . SER A 1 167 ? -3.586 3.771 0.198 1.00 90.12 167 SER A C 1
ATOM 1409 O O . SER A 1 167 ? -3.680 2.546 0.122 1.00 90.12 167 SER A O 1
ATOM 1411 N N . ARG A 1 168 ? -2.467 4.373 0.606 1.00 86.00 168 ARG A N 1
ATOM 1412 C CA . ARG A 1 168 ? -1.239 3.671 1.004 1.00 86.00 168 ARG A CA 1
ATOM 1413 C C . ARG A 1 168 ? -0.830 4.019 2.429 1.00 86.00 168 ARG A C 1
ATOM 1415 O O . ARG A 1 168 ? 0.251 4.578 2.631 1.00 86.00 168 ARG A O 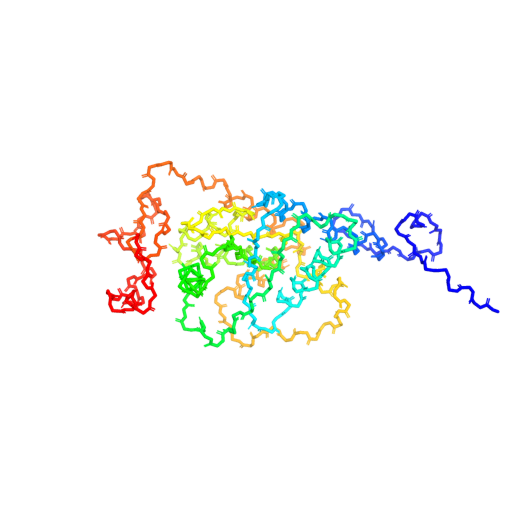1
ATOM 1422 N N . PRO A 1 169 ? -1.656 3.693 3.432 1.00 81.06 169 PRO A N 1
ATOM 1423 C CA . PRO A 1 169 ? -1.561 4.255 4.779 1.00 81.06 169 PRO A CA 1
ATOM 1424 C C . PRO A 1 169 ? -0.385 3.724 5.621 1.00 81.06 169 PRO A C 1
ATOM 1426 O O . PRO A 1 169 ? -0.280 4.048 6.803 1.00 81.06 169 PRO A O 1
ATOM 1429 N N . VAL A 1 170 ? 0.494 2.902 5.040 1.00 81.81 170 VAL A N 1
ATOM 1430 C CA . VAL A 1 170 ? 1.652 2.304 5.711 1.00 81.81 170 VAL A CA 1
ATOM 1431 C C . VAL A 1 170 ? 2.915 3.151 5.511 1.00 81.81 170 VAL A C 1
ATOM 1433 O O . VAL A 1 170 ? 3.383 3.319 4.386 1.00 81.81 170 VAL A O 1
ATOM 1436 N N . ASP A 1 171 ? 3.465 3.646 6.620 1.00 82.31 171 ASP A N 1
ATOM 1437 C CA . ASP A 1 171 ? 4.654 4.517 6.725 1.00 82.31 171 ASP A CA 1
ATOM 1438 C C . ASP A 1 171 ? 5.677 3.924 7.726 1.00 82.31 171 ASP A C 1
ATOM 1440 O O . ASP A 1 171 ? 6.210 4.608 8.605 1.00 82.31 171 ASP A O 1
ATOM 1444 N N . PHE A 1 172 ? 5.881 2.606 7.631 1.00 85.81 172 PHE A N 1
ATOM 1445 C CA . PHE A 1 172 ? 6.815 1.831 8.454 1.00 85.81 172 PHE A CA 1
ATOM 1446 C C . PHE A 1 172 ? 7.673 0.907 7.586 1.00 85.81 172 PHE A C 1
ATOM 1448 O O . PHE A 1 172 ? 7.222 0.450 6.528 1.00 85.81 172 PHE A O 1
ATOM 1455 N N . THR A 1 173 ? 8.896 0.631 8.036 1.00 81.94 173 THR A N 1
ATOM 1456 C CA . THR A 1 173 ? 9.821 -0.319 7.395 1.00 81.94 173 THR A CA 1
ATOM 1457 C C . THR A 1 173 ? 9.351 -1.763 7.584 1.00 81.94 173 THR A C 1
ATOM 1459 O O . THR A 1 173 ? 8.530 -2.055 8.456 1.00 81.94 173 THR A O 1
ATOM 1462 N N . GLU A 1 174 ? 9.877 -2.699 6.788 1.00 82.56 174 GLU A N 1
ATOM 1463 C CA . GLU A 1 174 ? 9.585 -4.131 6.962 1.00 82.56 174 GLU A CA 1
ATOM 1464 C C . GLU A 1 174 ? 9.902 -4.617 8.385 1.00 82.56 174 GLU A C 1
ATOM 1466 O O . GLU A 1 174 ? 9.085 -5.300 9.004 1.00 82.56 174 GLU A O 1
ATOM 1471 N N . LYS A 1 175 ? 11.043 -4.190 8.937 1.00 80.88 175 LYS A N 1
ATOM 1472 C CA . LYS A 1 175 ? 11.476 -4.518 10.301 1.00 80.88 175 LYS A CA 1
ATOM 1473 C C . LYS A 1 175 ? 10.478 -4.044 11.359 1.00 80.88 175 LYS A C 1
ATOM 1475 O O . LYS A 1 175 ? 10.122 -4.807 12.253 1.00 80.88 175 LYS A O 1
ATOM 1480 N N . GLU A 1 176 ? 10.004 -2.803 11.249 1.00 85.38 176 GLU A N 1
ATOM 1481 C CA . GLU A 1 176 ? 9.000 -2.250 12.165 1.00 85.38 176 GLU A CA 1
ATOM 1482 C C . GLU A 1 176 ? 7.672 -3.020 12.062 1.00 85.38 176 GLU A C 1
ATOM 1484 O O . GLU A 1 176 ? 7.038 -3.331 13.071 1.00 85.38 176 GLU A O 1
ATOM 1489 N N . VAL A 1 177 ? 7.258 -3.397 10.850 1.00 87.81 177 VAL A N 1
ATOM 1490 C CA . VAL A 1 177 ? 6.036 -4.188 10.640 1.00 87.81 177 VAL A CA 1
ATOM 1491 C C . VAL A 1 177 ? 6.162 -5.604 11.221 1.00 87.81 177 VAL A C 1
ATOM 1493 O O . VAL A 1 177 ? 5.239 -6.062 11.900 1.00 87.81 177 VAL A O 1
ATOM 1496 N N . LEU A 1 178 ? 7.295 -6.283 11.011 1.00 86.12 178 LEU A N 1
ATOM 1497 C CA . LEU A 1 178 ? 7.587 -7.599 11.600 1.00 86.12 178 LEU A CA 1
ATOM 1498 C C . LEU A 1 178 ? 7.511 -7.554 13.125 1.00 86.12 178 LEU A C 1
ATOM 1500 O O . LEU A 1 178 ? 6.826 -8.374 13.747 1.00 86.12 178 LEU A O 1
ATOM 1504 N N . GLU A 1 179 ? 8.158 -6.550 13.716 1.00 84.88 179 GLU A N 1
ATOM 1505 C CA . GLU A 1 179 ? 8.119 -6.335 15.151 1.00 84.88 179 GLU A CA 1
ATOM 1506 C C . GLU A 1 179 ? 6.685 -6.085 15.627 1.00 84.88 179 GLU A C 1
ATOM 1508 O O . GLU A 1 179 ? 6.238 -6.727 16.577 1.00 84.88 179 GLU A O 1
ATOM 1513 N N . TYR A 1 180 ? 5.914 -5.233 14.947 1.00 87.31 180 TYR A N 1
ATOM 1514 C CA . TYR A 1 180 ? 4.525 -4.934 15.313 1.00 87.31 180 TYR A CA 1
ATOM 1515 C C . TYR A 1 180 ? 3.619 -6.171 15.283 1.00 87.31 180 TYR A C 1
ATOM 1517 O O . TYR A 1 180 ? 2.724 -6.319 16.124 1.00 87.31 180 TYR A O 1
ATOM 1525 N N . LEU A 1 181 ? 3.850 -7.090 14.351 1.00 87.25 181 LEU A N 1
ATOM 1526 C CA . LEU A 1 181 ? 3.097 -8.338 14.270 1.00 87.25 181 LEU A CA 1
ATOM 1527 C C . LEU A 1 181 ? 3.591 -9.425 15.233 1.00 87.25 181 LEU A C 1
ATOM 1529 O O . LEU A 1 181 ? 2.942 -10.462 15.331 1.00 87.25 181 LEU A O 1
ATOM 1533 N N . ASN A 1 182 ? 4.661 -9.176 15.998 1.00 80.69 182 ASN A N 1
ATOM 1534 C CA . ASN A 1 182 ? 5.331 -10.176 16.837 1.00 80.69 182 ASN A CA 1
ATOM 1535 C C . ASN A 1 182 ? 5.755 -11.421 16.036 1.00 80.69 182 ASN A C 1
ATOM 1537 O O . ASN A 1 182 ? 5.786 -12.530 16.574 1.00 80.69 182 ASN A O 1
ATOM 1541 N N . TYR A 1 183 ? 6.080 -11.254 14.752 1.00 75.50 183 TYR A N 1
ATOM 1542 C CA . TYR A 1 183 ? 6.612 -12.348 13.952 1.00 75.50 183 TYR A CA 1
ATOM 1543 C C . TYR A 1 183 ? 8.096 -12.535 14.264 1.00 75.50 183 TYR A C 1
ATOM 1545 O O . TYR A 1 183 ? 8.904 -11.634 14.071 1.00 75.50 183 TYR A O 1
ATOM 1553 N N . SER A 1 184 ? 8.463 -13.726 14.735 1.00 54.25 184 SER A N 1
ATOM 1554 C CA . SER A 1 184 ? 9.861 -14.144 14.850 1.00 54.25 184 SER A CA 1
ATOM 1555 C C . SER A 1 184 ? 10.350 -14.634 13.481 1.00 54.25 184 SER A C 1
ATOM 1557 O O . SER A 1 184 ? 10.120 -15.799 13.174 1.00 54.25 184 SER A O 1
ATOM 1559 N N . ASP A 1 185 ? 10.921 -13.767 12.639 1.00 52.41 185 ASP A N 1
ATOM 1560 C CA . ASP A 1 185 ? 11.728 -14.072 11.428 1.00 52.41 185 ASP A CA 1
ATOM 1561 C C . ASP A 1 185 ? 11.255 -15.214 10.490 1.00 52.41 185 ASP A C 1
ATOM 1563 O O . ASP A 1 185 ? 12.048 -15.824 9.777 1.00 52.41 185 ASP A O 1
ATOM 1567 N N . LYS A 1 186 ? 9.957 -15.546 10.475 1.00 44.97 186 LYS A N 1
ATOM 1568 C CA . LYS A 1 186 ? 9.425 -16.778 9.858 1.00 44.97 186 LYS A CA 1
ATOM 1569 C C . LYS A 1 186 ? 8.464 -16.553 8.702 1.00 44.97 186 LYS A C 1
ATOM 1571 O O . LYS A 1 186 ? 7.849 -17.518 8.258 1.00 44.97 186 LYS A O 1
ATOM 1576 N N . ILE A 1 187 ? 8.317 -15.329 8.202 1.00 49.69 187 ILE A N 1
ATOM 1577 C CA . ILE A 1 187 ? 7.600 -15.149 6.939 1.00 49.69 187 ILE A CA 1
ATOM 1578 C C . ILE A 1 187 ? 8.611 -15.405 5.824 1.00 49.69 187 ILE A C 1
ATOM 1580 O O . ILE A 1 187 ? 9.533 -14.603 5.665 1.00 49.69 187 ILE A O 1
ATOM 1584 N N . PRO A 1 188 ? 8.501 -16.519 5.080 1.00 48.44 188 PRO A N 1
ATOM 1585 C CA . PRO A 1 188 ? 9.366 -16.736 3.938 1.00 48.44 188 PRO A CA 1
ATOM 1586 C C . PRO A 1 188 ? 9.146 -15.588 2.955 1.00 48.44 188 PRO A C 1
ATOM 1588 O O . PRO A 1 188 ? 8.030 -15.367 2.481 1.00 48.44 188 PRO A O 1
ATOM 1591 N N . ARG A 1 189 ? 10.218 -14.855 2.637 1.00 53.56 189 ARG A N 1
ATOM 1592 C CA . ARG A 1 189 ? 10.246 -14.046 1.418 1.00 53.56 189 ARG A CA 1
ATOM 1593 C C . ARG A 1 189 ? 9.953 -15.016 0.273 1.00 53.56 189 ARG A C 1
ATOM 1595 O O . ARG A 1 189 ? 10.634 -16.032 0.148 1.00 53.56 189 ARG A O 1
ATOM 1602 N N . SER A 1 190 ? 8.881 -14.767 -0.477 1.00 45.69 190 SER A N 1
ATOM 1603 C CA . SER A 1 190 ? 8.475 -15.600 -1.614 1.00 45.69 190 SER A CA 1
ATOM 1604 C C . SER A 1 190 ? 9.695 -15.883 -2.503 1.00 45.69 190 SER A C 1
ATOM 1606 O O . SER A 1 190 ? 10.296 -14.958 -3.022 1.00 45.69 190 SER A O 1
ATOM 1608 N N . LEU A 1 191 ? 10.073 -17.152 -2.669 1.00 39.34 191 LEU A N 1
ATOM 1609 C CA . LEU A 1 191 ? 11.336 -17.620 -3.272 1.00 39.34 191 LEU A CA 1
ATOM 1610 C C . LEU A 1 191 ? 11.513 -17.347 -4.783 1.00 39.34 191 LEU A C 1
ATOM 1612 O O . LEU A 1 191 ? 12.444 -17.871 -5.390 1.00 39.34 191 LEU A O 1
ATOM 1616 N N . ASN A 1 192 ? 10.660 -16.535 -5.406 1.00 48.62 192 ASN A N 1
ATOM 1617 C CA . ASN A 1 192 ? 10.849 -16.129 -6.796 1.00 48.62 192 ASN A CA 1
ATOM 1618 C C . ASN A 1 192 ? 11.612 -14.802 -6.833 1.00 48.62 192 ASN A C 1
ATOM 1620 O O . ASN A 1 192 ? 11.044 -13.763 -6.516 1.00 48.62 192 ASN A O 1
ATOM 1624 N N . GLU A 1 193 ? 12.889 -14.835 -7.229 1.00 58.97 193 GLU A N 1
ATOM 1625 C CA . GLU A 1 193 ? 13.738 -13.647 -7.394 1.00 58.97 193 GLU A CA 1
ATOM 1626 C C . GLU A 1 193 ? 13.219 -12.730 -8.515 1.00 58.97 193 GLU A C 1
ATOM 1628 O O . GLU A 1 193 ? 13.694 -12.756 -9.651 1.00 58.97 193 GLU A O 1
ATOM 1633 N N . THR A 1 194 ? 12.229 -11.901 -8.205 1.00 75.38 194 THR A N 1
ATOM 1634 C CA . THR A 1 194 ? 11.802 -10.810 -9.081 1.00 75.38 194 THR A CA 1
ATOM 1635 C C . THR A 1 194 ? 12.764 -9.631 -8.954 1.00 75.38 194 THR A C 1
ATOM 1637 O O . THR A 1 194 ? 13.474 -9.481 -7.952 1.00 75.38 194 THR A O 1
ATOM 1640 N N . LEU A 1 195 ? 12.789 -8.754 -9.963 1.00 78.62 195 LEU A N 1
ATOM 1641 C CA . LEU A 1 195 ? 13.543 -7.505 -9.864 1.00 78.62 195 LEU A CA 1
ATOM 1642 C C . LEU A 1 195 ? 13.065 -6.657 -8.677 1.00 78.62 195 LEU A C 1
ATOM 1644 O O . LEU A 1 195 ? 13.896 -6.080 -7.984 1.00 78.62 195 LEU A O 1
ATOM 1648 N N . GLU A 1 196 ? 11.757 -6.637 -8.402 1.00 77.88 196 GLU A N 1
ATOM 1649 C CA . GLU A 1 196 ? 11.185 -5.950 -7.238 1.00 77.88 196 GLU A CA 1
ATOM 1650 C C . GLU A 1 196 ? 11.792 -6.448 -5.924 1.00 77.88 196 GLU A C 1
ATOM 1652 O O . GLU A 1 196 ? 12.173 -5.638 -5.083 1.00 77.88 196 GLU A O 1
ATOM 1657 N N . MET A 1 197 ? 11.952 -7.765 -5.764 1.00 77.44 197 MET A N 1
ATOM 1658 C CA . MET A 1 197 ? 12.566 -8.341 -4.567 1.00 77.44 197 MET A CA 1
ATOM 1659 C C . MET A 1 197 ? 14.056 -8.017 -4.453 1.00 77.44 197 MET A C 1
ATOM 1661 O O . MET A 1 197 ? 14.538 -7.727 -3.359 1.00 77.44 197 MET A O 1
ATOM 1665 N N . ARG A 1 198 ? 14.792 -8.023 -5.571 1.00 82.75 198 ARG A N 1
ATOM 1666 C CA . ARG A 1 198 ? 16.207 -7.617 -5.583 1.00 82.75 198 ARG A CA 1
ATOM 1667 C C . ARG A 1 198 ? 16.367 -6.132 -5.262 1.00 82.75 198 ARG A C 1
ATOM 1669 O O . ARG A 1 198 ? 17.250 -5.765 -4.494 1.00 82.75 198 ARG A O 1
ATOM 1676 N N . ALA A 1 199 ? 15.495 -5.288 -5.808 1.00 87.38 199 ALA A N 1
ATOM 1677 C CA . ALA A 1 199 ? 15.460 -3.865 -5.508 1.00 87.38 199 ALA A CA 1
ATOM 1678 C C . ALA A 1 199 ? 15.086 -3.614 -4.041 1.00 87.38 199 ALA A C 1
ATOM 1680 O O . ALA A 1 199 ? 15.704 -2.780 -3.392 1.00 87.38 199 ALA A O 1
ATOM 1681 N N . GLN A 1 200 ? 14.129 -4.366 -3.493 1.00 86.44 200 GLN A N 1
ATOM 1682 C CA . GLN A 1 200 ? 13.778 -4.308 -2.077 1.00 86.44 200 GLN A CA 1
ATOM 1683 C C . GLN A 1 200 ? 14.960 -4.699 -1.178 1.00 86.44 200 GLN A C 1
ATOM 1685 O O . GLN A 1 200 ? 15.258 -3.961 -0.245 1.00 86.44 200 GLN A O 1
ATOM 1690 N N . GLN A 1 2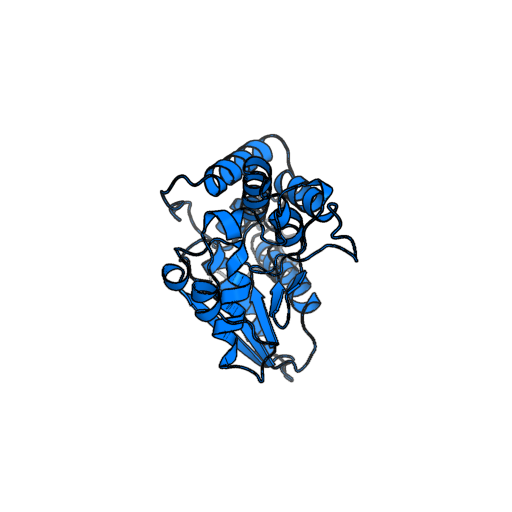01 ? 15.659 -5.801 -1.479 1.00 86.06 201 GLN A N 1
ATOM 1691 C CA . GLN A 1 201 ? 16.862 -6.206 -0.739 1.00 86.06 201 GLN A CA 1
ATOM 1692 C C . GLN A 1 201 ? 17.932 -5.113 -0.779 1.00 86.06 201 GLN A C 1
ATOM 1694 O O . GLN A 1 201 ? 18.508 -4.779 0.247 1.00 86.06 201 GLN A O 1
ATOM 1699 N N . PHE A 1 202 ? 18.159 -4.518 -1.949 1.00 88.69 202 PHE A N 1
ATOM 1700 C CA . PHE A 1 202 ? 19.102 -3.415 -2.092 1.00 88.69 202 PHE A CA 1
ATOM 1701 C C . PHE A 1 202 ? 18.719 -2.198 -1.232 1.00 88.69 202 PHE A C 1
ATOM 1703 O O . PHE A 1 202 ? 19.590 -1.576 -0.630 1.00 88.69 202 PHE A O 1
ATOM 1710 N N . VAL A 1 203 ? 17.424 -1.871 -1.126 1.00 89.38 203 VAL A N 1
ATOM 1711 C CA . VAL A 1 203 ? 16.948 -0.821 -0.208 1.00 89.38 203 VAL A CA 1
ATOM 1712 C C . VAL A 1 203 ? 17.190 -1.198 1.254 1.00 89.38 203 VAL A C 1
ATOM 1714 O O . VAL A 1 203 ? 17.625 -0.339 2.017 1.00 89.38 203 VAL A O 1
ATOM 1717 N N . ASP A 1 204 ? 16.916 -2.445 1.647 1.00 85.19 204 ASP A N 1
ATOM 1718 C CA . ASP A 1 204 ? 17.177 -2.926 3.012 1.00 85.19 204 ASP A CA 1
ATOM 1719 C C . ASP A 1 204 ? 18.669 -2.818 3.366 1.00 85.19 204 ASP A C 1
ATOM 1721 O O . ASP A 1 204 ? 19.005 -2.333 4.445 1.00 85.19 204 ASP A O 1
ATOM 1725 N N . ASP A 1 205 ? 19.560 -3.217 2.454 1.00 87.06 205 ASP A N 1
ATOM 1726 C CA . ASP A 1 205 ? 21.011 -3.151 2.660 1.00 87.06 205 ASP A CA 1
ATOM 1727 C C . ASP A 1 205 ? 21.490 -1.698 2.812 1.00 87.06 205 ASP A C 1
ATOM 1729 O O . ASP A 1 205 ? 22.289 -1.394 3.698 1.00 87.06 205 ASP A O 1
ATOM 1733 N N . LEU A 1 206 ? 20.957 -0.779 1.998 1.00 88.94 206 LEU A N 1
ATOM 1734 C CA . LEU A 1 206 ? 21.263 0.647 2.113 1.00 88.94 206 LEU A CA 1
ATOM 1735 C C . LEU A 1 206 ? 20.732 1.266 3.407 1.00 88.94 206 LEU A C 1
ATOM 1737 O O . LEU A 1 206 ? 21.408 2.120 3.967 1.00 88.94 206 LEU A O 1
ATOM 1741 N N . GLU A 1 207 ? 19.566 0.850 3.902 1.00 85.50 207 GLU A N 1
ATOM 1742 C CA . GLU A 1 207 ? 18.995 1.374 5.153 1.00 85.50 207 GLU A CA 1
ATOM 1743 C C . GLU A 1 207 ? 19.875 1.057 6.375 1.00 85.50 207 GLU A C 1
ATOM 1745 O O . GLU A 1 207 ? 19.874 1.807 7.351 1.00 85.50 207 GLU A O 1
ATOM 1750 N N . ILE A 1 208 ? 20.661 -0.028 6.326 1.00 82.94 208 ILE A N 1
ATOM 1751 C CA . ILE A 1 208 ? 21.627 -0.369 7.383 1.00 82.94 208 ILE A CA 1
ATOM 1752 C C . ILE A 1 208 ? 22.735 0.689 7.475 1.00 82.94 208 ILE A C 1
ATOM 1754 O O . ILE A 1 208 ? 23.166 1.034 8.577 1.00 82.94 208 ILE A O 1
ATOM 1758 N N . GLU A 1 209 ? 23.203 1.190 6.330 1.00 85.44 209 GLU A N 1
ATOM 1759 C CA . GLU A 1 209 ? 24.291 2.172 6.252 1.00 85.44 209 GLU A CA 1
ATOM 1760 C C . GLU A 1 209 ? 23.786 3.622 6.299 1.00 85.44 209 GLU A C 1
ATOM 1762 O O . GLU A 1 209 ? 24.439 4.501 6.869 1.00 85.44 209 GLU A O 1
ATOM 1767 N N . PHE A 1 210 ? 22.612 3.871 5.722 1.00 86.38 210 PHE A N 1
ATOM 1768 C CA . PHE A 1 210 ? 22.013 5.183 5.516 1.00 86.38 210 PHE A CA 1
ATOM 1769 C C . PHE A 1 210 ? 20.554 5.174 5.985 1.00 86.38 210 PHE A C 1
ATOM 1771 O O . PHE A 1 210 ? 19.647 4.840 5.223 1.00 86.38 210 PHE A O 1
ATOM 1778 N N . ASP A 1 211 ? 20.328 5.591 7.232 1.00 82.62 211 ASP A N 1
ATOM 1779 C CA . ASP A 1 211 ? 18.981 5.735 7.801 1.00 82.62 211 ASP A CA 1
ATOM 1780 C C . ASP A 1 211 ? 18.088 6.633 6.919 1.00 82.62 211 ASP A C 1
ATOM 1782 O O . ASP A 1 211 ? 18.544 7.648 6.380 1.00 82.62 211 ASP A O 1
ATOM 1786 N N . GLN A 1 212 ? 16.797 6.295 6.815 1.00 83.94 212 GLN A N 1
ATOM 1787 C CA . GLN A 1 212 ? 15.785 6.983 5.996 1.00 83.94 212 GLN A CA 1
ATOM 1788 C C . GLN A 1 212 ? 15.898 6.780 4.470 1.00 83.94 212 GLN A C 1
ATOM 1790 O O . GLN A 1 212 ? 15.292 7.541 3.698 1.00 83.94 212 GLN A O 1
ATOM 1795 N N . THR A 1 213 ? 16.598 5.753 3.996 1.00 89.50 213 THR A N 1
ATOM 1796 C CA . THR A 1 213 ? 16.712 5.419 2.568 1.00 89.50 213 THR A CA 1
ATOM 1797 C C . THR A 1 213 ? 15.348 5.181 1.898 1.00 89.50 213 THR A C 1
ATOM 1799 O O . THR A 1 213 ? 15.060 5.875 0.912 1.00 89.50 213 THR A O 1
ATOM 1802 N N . PRO A 1 214 ? 14.437 4.318 2.407 1.00 89.25 214 PRO A N 1
ATOM 1803 C CA . PRO A 1 214 ? 13.112 4.138 1.810 1.00 89.25 214 PRO A CA 1
ATOM 1804 C C . PRO A 1 214 ? 12.322 5.450 1.723 1.00 89.25 214 PRO A C 1
ATOM 1806 O O . PRO A 1 214 ? 11.694 5.745 0.705 1.00 89.25 214 PRO A O 1
ATOM 1809 N N . ASN A 1 215 ? 12.397 6.274 2.774 1.00 85.94 215 ASN A N 1
ATOM 1810 C CA . ASN A 1 215 ? 11.751 7.586 2.845 1.00 85.94 215 ASN A CA 1
ATOM 1811 C C . ASN A 1 215 ? 12.259 8.537 1.758 1.00 85.94 215 ASN A C 1
ATOM 1813 O O . ASN A 1 215 ? 11.482 9.239 1.100 1.00 85.94 215 ASN A O 1
ATOM 1817 N N . THR A 1 216 ? 13.571 8.552 1.552 1.00 87.94 216 THR A N 1
ATOM 1818 C CA . THR A 1 216 ? 14.222 9.400 0.553 1.00 87.94 216 THR A CA 1
ATOM 1819 C C . THR A 1 216 ? 13.823 8.987 -0.862 1.00 87.94 216 THR A C 1
ATOM 1821 O O . THR A 1 216 ? 13.474 9.847 -1.673 1.00 87.94 216 THR A O 1
ATOM 1824 N N . ILE A 1 217 ? 13.775 7.682 -1.145 1.00 88.75 217 ILE A N 1
ATOM 1825 C CA . ILE A 1 217 ? 13.318 7.152 -2.439 1.00 88.75 217 ILE A CA 1
ATOM 1826 C C . ILE A 1 217 ? 11.856 7.545 -2.699 1.00 88.75 217 ILE A C 1
ATOM 1828 O O . ILE A 1 217 ? 11.547 8.126 -3.742 1.00 88.75 217 ILE A O 1
ATOM 1832 N N . ILE A 1 218 ? 10.961 7.295 -1.736 1.00 86.31 218 ILE A N 1
ATOM 1833 C CA . ILE A 1 218 ? 9.524 7.592 -1.860 1.00 86.31 218 ILE A CA 1
ATOM 1834 C C . ILE A 1 218 ? 9.280 9.095 -2.034 1.00 86.31 218 ILE A C 1
ATOM 1836 O O . ILE A 1 218 ? 8.554 9.503 -2.940 1.00 86.31 218 ILE A O 1
ATOM 1840 N N . SER A 1 219 ? 9.896 9.938 -1.203 1.00 83.38 219 SER A N 1
ATOM 1841 C CA . SER A 1 219 ? 9.726 11.395 -1.293 1.00 83.38 219 SER A CA 1
ATOM 1842 C C . SER A 1 219 ? 10.312 11.980 -2.581 1.00 83.38 219 SER A C 1
ATOM 1844 O O . SER A 1 219 ? 9.771 12.945 -3.119 1.00 83.38 219 SER A O 1
ATOM 1846 N N . THR A 1 220 ? 11.376 11.384 -3.125 1.00 83.31 220 THR A N 1
ATOM 1847 C CA . THR A 1 220 ? 11.917 11.764 -4.438 1.00 83.31 220 THR A CA 1
ATOM 1848 C C . THR A 1 220 ? 10.952 11.386 -5.556 1.00 83.31 220 THR A C 1
ATOM 1850 O O . THR A 1 220 ? 10.668 12.219 -6.413 1.00 83.31 220 THR A O 1
ATOM 1853 N N . ALA A 1 221 ? 10.367 10.187 -5.508 1.00 81.12 221 ALA A N 1
ATOM 1854 C CA . ALA A 1 221 ? 9.329 9.769 -6.449 1.00 81.12 221 ALA A CA 1
ATOM 1855 C C . ALA A 1 221 ? 8.091 10.682 -6.409 1.00 81.12 221 ALA A C 1
ATOM 1857 O O . ALA A 1 221 ? 7.530 10.999 -7.454 1.00 81.12 221 ALA A O 1
ATOM 1858 N N . GLN A 1 222 ? 7.692 11.162 -5.226 1.00 76.62 222 GLN A N 1
ATOM 1859 C CA . GLN A 1 222 ? 6.578 12.108 -5.064 1.00 76.62 222 GLN A CA 1
ATOM 1860 C C . GLN A 1 222 ? 6.839 13.480 -5.704 1.00 76.62 222 GLN A C 1
ATOM 1862 O O . GLN A 1 222 ? 5.887 14.147 -6.104 1.00 76.62 222 GLN A O 1
ATOM 1867 N N . LYS A 1 223 ? 8.106 13.908 -5.796 1.00 74.19 223 LYS A N 1
ATOM 1868 C CA . LYS A 1 223 ? 8.498 15.172 -6.448 1.00 74.19 223 LYS A CA 1
ATOM 1869 C C . LYS A 1 223 ? 8.455 15.097 -7.970 1.00 74.19 223 LYS A C 1
ATOM 1871 O O . LYS A 1 223 ? 8.525 16.135 -8.623 1.00 74.19 223 LYS A O 1
ATOM 1876 N N . ILE A 1 224 ? 8.365 13.896 -8.540 1.00 70.81 224 ILE A N 1
ATOM 1877 C CA . ILE A 1 224 ? 8.129 13.727 -9.971 1.00 70.81 224 ILE A CA 1
ATOM 1878 C C . ILE A 1 224 ? 6.672 14.128 -10.213 1.00 70.81 224 ILE A C 1
ATOM 1880 O O . ILE A 1 224 ? 5.754 13.320 -10.074 1.00 70.81 224 ILE A O 1
ATOM 1884 N N . GLU A 1 225 ? 6.458 15.416 -10.488 1.00 58.19 225 GLU A N 1
ATOM 1885 C CA . GLU A 1 225 ? 5.125 15.969 -10.701 1.00 58.19 225 GLU A CA 1
ATOM 1886 C C . GLU A 1 225 ? 4.433 15.249 -11.860 1.00 58.19 225 GLU A C 1
ATOM 1888 O O . GLU A 1 225 ? 5.001 15.056 -12.936 1.00 58.19 225 GLU A O 1
ATOM 1893 N N . GLU A 1 226 ? 3.173 14.871 -11.657 1.00 57.94 226 GLU A N 1
ATOM 1894 C CA . GLU A 1 226 ? 2.261 14.592 -12.758 1.00 57.94 226 GLU A CA 1
ATOM 1895 C C . GLU A 1 226 ? 1.761 15.953 -13.250 1.00 57.94 226 GLU A C 1
ATOM 1897 O O . GLU A 1 226 ? 0.963 16.600 -12.576 1.00 57.94 226 GLU A O 1
ATOM 1902 N N . GLY A 1 227 ? 2.268 16.428 -14.389 1.00 55.72 227 GLY A N 1
ATOM 1903 C CA . GLY A 1 227 ? 1.771 17.658 -14.993 1.00 55.72 227 GLY A CA 1
ATOM 1904 C C . GLY A 1 227 ? 0.264 17.552 -15.238 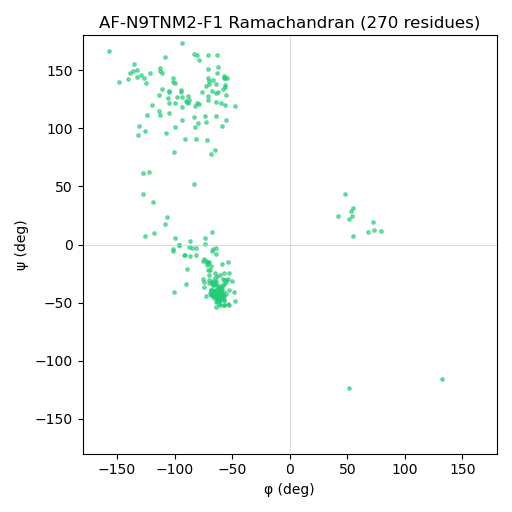1.00 55.72 227 GLY A C 1
ATOM 1905 O O . GLY A 1 227 ? -0.241 16.495 -15.620 1.00 55.72 227 GLY A O 1
ATOM 1906 N N . SER A 1 228 ? -0.466 18.654 -15.056 1.00 55.25 228 SER A N 1
ATOM 1907 C CA . SER A 1 228 ? -1.923 18.715 -15.271 1.00 55.25 228 SER A CA 1
ATOM 1908 C C . SER A 1 228 ? -2.359 18.346 -16.698 1.00 55.25 228 SER A C 1
ATOM 1910 O O . SER A 1 228 ? -3.519 18.006 -16.910 1.00 55.25 228 SER A O 1
ATOM 1912 N N . ASN A 1 229 ? -1.424 18.361 -17.654 1.00 56.47 229 ASN A N 1
ATOM 1913 C CA . ASN A 1 229 ? -1.627 18.018 -19.063 1.00 56.47 229 ASN A CA 1
ATOM 1914 C C . ASN A 1 229 ? -0.994 16.673 -19.462 1.00 56.47 229 ASN A C 1
ATOM 1916 O O . ASN A 1 229 ? -0.763 16.431 -20.649 1.00 56.47 229 ASN A O 1
ATOM 1920 N N . ASN A 1 230 ? -0.662 15.808 -18.502 1.00 64.06 230 ASN A N 1
ATOM 1921 C CA . ASN A 1 230 ? -0.082 14.511 -18.824 1.00 64.06 230 ASN A CA 1
ATOM 1922 C C . ASN A 1 230 ? -1.086 13.658 -19.599 1.00 64.06 230 ASN A C 1
ATOM 1924 O O . ASN A 1 230 ? -2.183 13.362 -19.122 1.00 64.06 230 ASN A O 1
ATOM 1928 N N . PHE A 1 231 ? -0.683 13.225 -20.790 1.00 68.12 231 PHE A N 1
ATOM 1929 C CA . PHE A 1 231 ? -1.424 12.233 -21.550 1.00 68.12 231 PHE A CA 1
ATOM 1930 C C . PHE A 1 231 ? -1.581 10.955 -20.715 1.00 68.12 231 PHE A C 1
ATOM 1932 O O . PHE A 1 231 ? -0.696 10.590 -19.943 1.00 68.12 231 PHE A O 1
ATOM 1939 N N . GLN A 1 232 ? -2.711 10.268 -20.856 1.00 76.00 232 GLN A N 1
ATOM 1940 C CA . GLN A 1 232 ? -2.967 9.002 -20.171 1.00 76.00 232 GLN A CA 1
ATOM 1941 C C . GLN A 1 232 ? -2.760 7.839 -21.136 1.00 76.00 232 GLN A C 1
ATOM 1943 O O . GLN A 1 232 ? -3.095 7.930 -22.317 1.00 76.00 232 GLN A O 1
ATOM 1948 N N . CYS A 1 233 ? -2.217 6.729 -20.637 1.00 77.31 233 CYS A N 1
ATOM 1949 C CA . CYS A 1 233 ? -2.192 5.488 -21.403 1.00 77.31 233 CYS A CA 1
ATOM 1950 C C . CYS A 1 233 ? -3.631 5.035 -21.683 1.00 77.31 233 CYS A C 1
ATOM 1952 O O . CYS A 1 233 ? -4.432 4.923 -20.756 1.00 77.31 233 CYS A O 1
ATOM 1954 N N . ARG A 1 234 ? -3.955 4.694 -22.934 1.00 76.00 234 ARG A N 1
ATOM 1955 C CA . ARG A 1 234 ? -5.290 4.206 -23.324 1.00 76.00 234 ARG A CA 1
ATOM 1956 C C . ARG A 1 234 ? -5.721 2.961 -22.536 1.00 76.00 234 ARG A C 1
ATOM 1958 O O . ARG A 1 234 ? -6.910 2.755 -22.305 1.00 76.00 234 ARG A O 1
ATOM 1965 N N . TYR A 1 235 ? -4.760 2.130 -22.133 1.00 75.94 235 TYR A N 1
ATOM 1966 C CA . TYR A 1 235 ? -5.009 0.810 -21.555 1.00 75.94 235 TYR A CA 1
ATOM 1967 C C . TYR A 1 235 ? -4.905 0.765 -20.038 1.00 75.94 235 TYR A C 1
ATOM 1969 O O . TYR A 1 235 ? -5.768 0.169 -19.415 1.00 75.94 235 TYR A O 1
ATOM 1977 N N . CYS A 1 236 ? -3.944 1.424 -19.398 1.00 74.25 236 CYS A N 1
ATOM 1978 C CA . CYS A 1 236 ? -3.899 1.466 -17.932 1.00 74.25 236 CYS A CA 1
ATOM 1979 C C . CYS A 1 236 ? -4.425 2.777 -17.343 1.00 74.25 236 CYS A C 1
ATOM 1981 O O . CYS A 1 236 ? -4.487 2.895 -16.127 1.00 74.25 236 CYS A O 1
ATOM 1983 N N . LEU A 1 237 ? -4.795 3.770 -18.163 1.00 75.56 237 LEU A N 1
ATOM 1984 C CA . LEU A 1 237 ? -5.265 5.108 -17.756 1.00 75.56 237 LEU A CA 1
ATOM 1985 C C . LEU A 1 237 ? -4.307 5.878 -16.828 1.00 75.56 237 LEU A C 1
ATOM 1987 O O . LEU A 1 237 ? -4.647 6.951 -16.335 1.00 75.56 237 LEU A O 1
ATOM 1991 N N . LYS A 1 238 ? -3.096 5.359 -16.595 1.00 75.00 238 LYS A N 1
ATOM 1992 C CA . LYS A 1 238 ? -2.061 6.044 -15.826 1.00 75.00 238 LYS A CA 1
ATOM 1993 C C . LYS A 1 238 ? -1.545 7.238 -16.636 1.00 75.00 238 LYS A C 1
ATOM 1995 O O . LYS A 1 238 ? -1.339 7.093 -17.851 1.00 75.00 238 LYS A O 1
ATOM 2000 N N . PRO A 1 239 ? -1.330 8.398 -15.994 1.00 66.12 239 PRO A N 1
ATOM 2001 C CA . PRO A 1 239 ? -0.688 9.530 -16.645 1.00 66.12 239 PRO A CA 1
ATOM 2002 C C . PRO A 1 239 ? 0.745 9.160 -17.042 1.00 66.12 239 PRO A C 1
ATOM 2004 O O . PRO A 1 239 ? 1.411 8.389 -16.352 1.00 66.12 239 PRO A O 1
ATOM 2007 N N . TYR A 1 240 ? 1.237 9.724 -18.143 1.00 64.88 240 TYR A N 1
ATOM 2008 C CA . TYR A 1 240 ? 2.630 9.599 -18.546 1.00 64.88 240 TYR A CA 1
ATOM 2009 C C . TYR A 1 240 ? 3.276 10.944 -18.847 1.00 64.88 240 TYR A C 1
ATOM 2011 O O . TYR A 1 240 ? 2.646 11.867 -19.362 1.00 64.88 240 TYR A O 1
ATOM 2019 N N . GLN A 1 241 ? 4.568 11.020 -18.533 1.00 58.50 241 GLN A N 1
ATOM 2020 C CA . GLN A 1 241 ? 5.419 12.160 -18.837 1.00 58.50 241 GLN A CA 1
ATOM 2021 C C . GLN A 1 241 ? 6.073 11.968 -20.216 1.00 58.50 241 GLN A C 1
ATOM 2023 O O . GLN A 1 241 ? 6.763 10.964 -20.415 1.00 58.50 241 GLN A O 1
ATOM 2028 N N . PRO A 1 242 ? 5.898 12.900 -21.173 1.00 53.19 242 PRO A N 1
ATOM 2029 C CA . PRO A 1 242 ? 6.455 12.770 -22.521 1.00 53.19 242 PRO A CA 1
ATOM 2030 C C . PRO A 1 242 ? 7.982 12.619 -22.566 1.00 53.19 242 PRO A C 1
ATOM 2032 O O . PRO A 1 242 ? 8.488 11.869 -23.393 1.00 53.19 242 PRO A O 1
ATOM 2035 N N . PHE A 1 243 ? 8.725 13.269 -21.659 1.00 56.66 243 PHE A N 1
ATOM 2036 C CA . PHE A 1 243 ? 10.197 13.201 -21.637 1.00 56.66 243 PHE A CA 1
ATOM 2037 C C . PHE A 1 243 ? 10.748 11.837 -21.200 1.00 56.66 243 PHE A C 1
ATOM 2039 O O . PHE A 1 243 ? 11.922 11.555 -21.418 1.00 56.66 243 PHE A O 1
ATOM 2046 N N . LEU A 1 244 ? 9.903 10.986 -20.610 1.00 56.38 244 LEU A N 1
ATOM 2047 C CA . LEU A 1 244 ? 10.265 9.620 -20.242 1.00 56.38 244 LEU A CA 1
ATOM 2048 C C . LEU A 1 244 ? 10.097 8.636 -21.416 1.00 56.38 244 LEU A C 1
ATOM 2050 O O . LEU A 1 244 ? 10.439 7.472 -21.266 1.00 56.38 244 LEU A O 1
ATOM 2054 N N . ASN A 1 245 ? 9.607 9.098 -22.581 1.00 51.91 245 ASN A N 1
ATOM 2055 C CA . ASN A 1 245 ? 9.565 8.387 -23.874 1.00 51.91 245 ASN A CA 1
ATOM 2056 C C . ASN A 1 245 ? 8.945 6.978 -23.866 1.00 51.91 245 ASN A C 1
ATOM 2058 O O . ASN A 1 245 ? 9.166 6.170 -24.761 1.00 51.91 245 ASN A O 1
ATOM 2062 N N . ASP A 1 246 ? 8.126 6.690 -22.866 1.00 63.09 246 ASP A N 1
ATOM 2063 C CA . ASP A 1 246 ? 7.733 5.321 -22.556 1.00 63.09 246 ASP A CA 1
ATOM 2064 C C . ASP A 1 246 ? 6.375 4.937 -23.201 1.00 63.09 246 ASP A C 1
ATOM 2066 O O . ASP A 1 246 ? 5.834 3.850 -22.992 1.00 63.09 246 ASP A O 1
ATOM 2070 N N . CYS A 1 247 ? 5.734 5.858 -23.930 1.00 66.38 247 CYS A N 1
ATOM 2071 C CA . CYS A 1 247 ? 4.460 5.635 -24.627 1.00 66.38 247 CYS A CA 1
ATOM 2072 C C . CYS A 1 247 ? 4.614 5.845 -26.134 1.00 66.38 247 CYS A C 1
ATOM 2074 O O . CYS A 1 247 ? 4.867 6.965 -26.575 1.00 66.38 247 CYS A O 1
ATOM 2076 N N . GLU A 1 248 ? 4.330 4.808 -26.920 1.00 69.19 248 GLU A N 1
ATOM 2077 C CA . GLU A 1 248 ? 4.174 4.919 -28.370 1.00 69.19 248 GLU A CA 1
ATOM 2078 C C . GLU A 1 248 ? 2.679 4.844 -28.713 1.00 69.19 248 GLU A C 1
ATOM 2080 O O . GLU A 1 248 ? 1.954 3.996 -28.193 1.00 69.19 248 GLU A O 1
ATOM 2085 N N . LYS A 1 249 ? 2.177 5.763 -29.551 1.00 72.56 249 LYS A N 1
ATOM 2086 C CA . LYS A 1 249 ? 0.761 5.797 -29.991 1.00 72.56 249 LYS A CA 1
ATOM 2087 C C . LYS A 1 249 ? -0.272 5.792 -28.840 1.00 72.56 249 LYS A C 1
ATOM 2089 O O . LYS A 1 249 ? -1.390 5.313 -29.008 1.00 72.56 249 LYS A O 1
ATOM 2094 N N . GLY A 1 250 ? 0.088 6.336 -27.674 1.00 74.38 250 GLY A N 1
ATOM 2095 C CA . GLY A 1 250 ? -0.797 6.420 -26.502 1.00 74.38 250 GLY A CA 1
ATOM 2096 C C . GLY A 1 250 ? -0.924 5.126 -25.686 1.00 74.38 250 GLY A C 1
ATOM 2097 O O . GLY A 1 250 ? -1.796 5.042 -24.819 1.00 74.38 250 GLY A O 1
ATOM 2098 N N . ILE A 1 251 ? -0.071 4.127 -25.932 1.00 76.75 251 ILE A N 1
ATOM 2099 C CA . ILE A 1 251 ? -0.005 2.871 -25.171 1.00 76.75 251 ILE A CA 1
ATOM 2100 C C . ILE A 1 251 ? 1.342 2.829 -24.442 1.00 76.75 251 ILE A C 1
ATOM 2102 O O . ILE A 1 251 ? 2.385 3.052 -25.057 1.00 76.75 251 ILE A O 1
ATOM 2106 N N . CYS A 1 252 ? 1.342 2.577 -23.128 1.00 74.94 252 CYS A N 1
ATOM 2107 C CA . CYS A 1 252 ? 2.594 2.441 -22.383 1.00 74.94 252 CYS A CA 1
ATOM 2108 C C . CYS A 1 252 ? 3.321 1.147 -22.744 1.00 74.94 252 CYS A C 1
ATOM 2110 O O . CYS A 1 252 ? 2.677 0.148 -23.065 1.00 74.94 252 CYS A O 1
ATOM 2112 N N . ARG A 1 253 ? 4.654 1.162 -22.638 1.00 73.50 253 ARG A N 1
ATOM 2113 C CA . ARG A 1 253 ? 5.511 0.007 -22.897 1.00 73.50 253 ARG A CA 1
ATOM 2114 C C . ARG A 1 253 ? 5.016 -1.265 -22.216 1.00 73.50 253 ARG A C 1
ATOM 2116 O O . ARG A 1 253 ? 4.825 -2.253 -22.907 1.00 73.50 253 ARG A O 1
ATOM 2123 N N . THR A 1 254 ? 4.692 -1.225 -20.927 1.00 73.06 254 THR A N 1
ATOM 2124 C CA . THR A 1 254 ? 4.229 -2.408 -20.183 1.00 73.06 254 THR A CA 1
ATOM 2125 C C . THR A 1 254 ? 2.903 -2.953 -20.723 1.00 73.06 254 THR A C 1
ATOM 2127 O O . THR A 1 254 ? 2.752 -4.155 -20.922 1.00 73.06 254 THR A O 1
ATOM 2130 N N . CYS A 1 255 ? 1.952 -2.074 -21.063 1.00 74.75 255 CYS A N 1
ATOM 2131 C CA . CYS A 1 255 ? 0.708 -2.475 -21.727 1.00 74.75 255 CYS A CA 1
ATOM 2132 C C . CYS A 1 255 ? 0.949 -3.040 -23.142 1.00 74.75 255 CYS A C 1
ATOM 2134 O O . CYS A 1 255 ? 0.230 -3.941 -23.574 1.00 74.75 255 CYS A O 1
ATOM 2136 N N . ASN A 1 256 ? 1.950 -2.521 -23.857 1.00 75.12 256 ASN A N 1
ATOM 2137 C CA . ASN A 1 256 ? 2.341 -2.982 -25.189 1.00 75.12 256 ASN A CA 1
ATOM 2138 C C . ASN A 1 256 ? 3.049 -4.353 -25.141 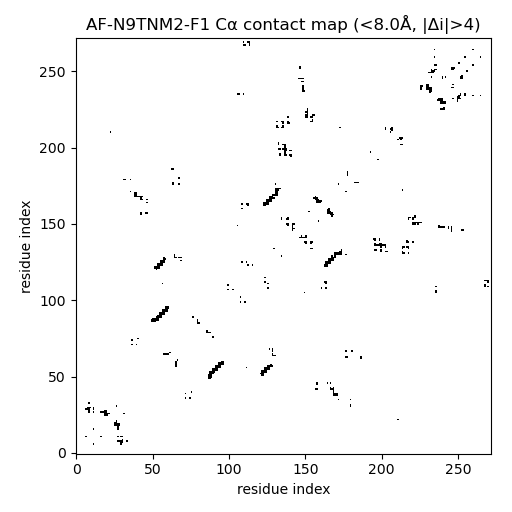1.00 75.12 256 ASN A C 1
ATOM 2140 O O . ASN A 1 256 ? 2.719 -5.246 -25.918 1.00 75.12 256 ASN A O 1
ATOM 2144 N N . GLU A 1 257 ? 3.975 -4.551 -24.198 1.00 72.50 257 GLU A N 1
ATOM 2145 C CA . GLU A 1 257 ? 4.723 -5.798 -23.970 1.00 72.50 257 GLU A CA 1
ATOM 2146 C C . GLU A 1 257 ? 3.811 -6.947 -23.544 1.00 72.50 257 GLU A C 1
ATOM 2148 O O . GLU A 1 257 ? 3.937 -8.064 -24.048 1.00 72.50 257 GLU A O 1
ATOM 2153 N N . MET A 1 258 ? 2.825 -6.656 -22.693 1.00 68.56 258 MET A N 1
ATOM 2154 C CA . MET A 1 258 ? 1.769 -7.604 -22.343 1.00 68.56 258 MET A CA 1
ATOM 2155 C C . MET A 1 258 ? 0.868 -7.993 -23.519 1.00 68.56 258 MET A C 1
ATOM 2157 O O . MET A 1 258 ? 0.022 -8.874 -23.365 1.00 68.56 258 MET A O 1
ATOM 2161 N N . LYS A 1 259 ? 1.006 -7.325 -24.674 1.00 66.12 259 LYS A N 1
ATOM 2162 C CA . LYS A 1 259 ? 0.075 -7.424 -25.800 1.00 66.12 259 LYS A CA 1
ATOM 2163 C C . LYS A 1 259 ? -1.366 -7.276 -25.318 1.00 66.12 259 LYS A C 1
ATOM 2165 O O . LYS A 1 259 ? -2.223 -8.057 -25.728 1.00 66.12 259 LYS A O 1
ATOM 2170 N N . LEU A 1 260 ? -1.629 -6.314 -24.423 1.00 62.22 260 LEU A N 1
ATOM 2171 C CA . LEU A 1 260 ? -3.001 -6.011 -24.026 1.00 62.22 260 LEU A CA 1
ATOM 2172 C C . LEU A 1 260 ? -3.754 -5.615 -25.294 1.00 62.22 260 LEU A C 1
ATOM 2174 O O . LEU A 1 260 ? -3.566 -4.525 -25.826 1.00 62.22 260 LEU A O 1
ATOM 2178 N N . THR A 1 261 ? -4.551 -6.537 -25.820 1.00 56.78 261 THR A N 1
ATOM 2179 C CA . THR A 1 261 ? -5.479 -6.253 -26.903 1.00 56.78 261 THR A CA 1
ATOM 2180 C C . THR A 1 261 ? -6.742 -5.657 -26.304 1.00 56.78 261 THR A C 1
ATOM 2182 O O . THR A 1 261 ? -7.011 -5.785 -25.102 1.00 56.78 261 THR A O 1
ATOM 2185 N N . ASP A 1 262 ? -7.559 -5.042 -27.157 1.00 53.88 262 ASP A N 1
ATOM 2186 C CA . ASP A 1 262 ? -8.898 -4.616 -26.760 1.00 53.88 262 ASP A CA 1
ATOM 2187 C C . ASP A 1 262 ? -9.692 -5.794 -26.131 1.00 53.88 262 ASP A C 1
ATOM 2189 O O . ASP A 1 262 ? -10.501 -5.558 -25.241 1.00 53.88 262 ASP A O 1
ATOM 2193 N N . ASP A 1 263 ? -9.371 -7.062 -26.444 1.00 45.72 263 ASP A N 1
ATOM 2194 C CA . ASP A 1 263 ? -9.989 -8.252 -25.838 1.00 45.72 263 ASP A CA 1
ATOM 2195 C C . ASP A 1 263 ? -9.653 -8.447 -24.345 1.00 45.72 263 ASP A C 1
ATOM 2197 O O . ASP A 1 263 ? -10.552 -8.715 -23.549 1.00 45.72 263 ASP A O 1
ATOM 2201 N N . ILE A 1 264 ? -8.400 -8.266 -23.902 1.00 52.75 264 ILE A N 1
ATOM 2202 C CA . ILE A 1 264 ? -8.057 -8.357 -22.461 1.00 52.75 264 ILE A CA 1
ATOM 2203 C C . ILE A 1 264 ? -8.697 -7.188 -21.697 1.00 52.75 264 ILE A C 1
ATOM 2205 O O . ILE A 1 264 ? -9.170 -7.326 -20.569 1.00 52.75 264 ILE A O 1
ATOM 2209 N N . ILE A 1 265 ? -8.812 -6.034 -22.348 1.00 53.50 265 ILE A N 1
ATOM 2210 C CA . ILE A 1 265 ? -9.528 -4.877 -21.810 1.00 53.50 265 ILE A CA 1
ATOM 2211 C C . ILE A 1 265 ? -11.036 -5.132 -21.741 1.00 53.50 265 ILE A C 1
ATOM 2213 O O . ILE A 1 265 ? -11.672 -4.662 -20.800 1.00 53.50 265 ILE A O 1
ATOM 2217 N N . THR A 1 266 ? -11.609 -5.918 -22.659 1.00 50.84 266 THR A N 1
ATOM 2218 C CA . THR A 1 266 ? -13.008 -6.371 -22.560 1.00 50.84 266 THR A CA 1
ATOM 2219 C C . THR A 1 266 ? -13.240 -7.400 -21.454 1.00 50.84 266 THR A C 1
ATOM 2221 O O . THR A 1 266 ? -14.385 -7.560 -21.035 1.00 50.84 266 THR A O 1
ATOM 2224 N N . GLN A 1 267 ? -12.189 -8.038 -20.915 1.00 54.75 267 GLN A N 1
ATOM 2225 C CA . GLN A 1 267 ? -12.298 -8.847 -19.691 1.00 54.75 267 GLN A CA 1
ATOM 2226 C C . GLN A 1 267 ? -12.431 -7.963 -18.440 1.00 54.75 267 GLN A C 1
ATOM 2228 O O . GLN A 1 267 ? -13.156 -8.322 -17.515 1.00 54.75 267 GLN A O 1
ATOM 2233 N N . PHE A 1 268 ? -11.816 -6.771 -18.444 1.00 63.09 268 PHE A N 1
ATOM 2234 C CA . PHE A 1 268 ? -11.899 -5.777 -17.362 1.00 63.09 268 PHE A CA 1
ATOM 2235 C C . PHE A 1 268 ? -12.319 -4.385 -17.881 1.00 63.09 268 PHE A C 1
ATOM 2237 O O . PHE A 1 268 ? -11.556 -3.408 -17.779 1.00 63.09 268 PHE A O 1
ATOM 2244 N N . PRO A 1 269 ? -13.523 -4.257 -18.476 1.00 56.19 269 PRO A N 1
ATOM 2245 C CA . PRO A 1 269 ? -13.913 -3.031 -19.149 1.00 56.19 269 PRO A CA 1
ATOM 2246 C C . PRO A 1 269 ? -14.157 -1.945 -18.108 1.00 56.19 269 PRO A C 1
ATOM 2248 O O . PRO A 1 269 ? -14.939 -2.134 -17.174 1.00 56.19 269 PRO A O 1
ATOM 2251 N N . ILE A 1 270 ? -13.517 -0.795 -18.288 1.00 54.03 270 ILE A N 1
ATOM 2252 C CA . ILE A 1 270 ? -13.852 0.453 -17.601 1.00 54.03 270 ILE A CA 1
ATOM 2253 C C . ILE A 1 270 ? -14.655 1.240 -18.631 1.00 54.03 270 ILE A C 1
ATOM 2255 O O . ILE A 1 270 ? -14.088 2.025 -19.380 1.00 54.03 270 ILE A O 1
ATOM 2259 N N . ASN A 1 271 ? -15.937 0.909 -18.782 1.00 51.47 271 ASN A N 1
ATOM 2260 C CA . ASN A 1 271 ? -16.819 1.745 -19.593 1.00 51.47 271 ASN A CA 1
ATOM 2261 C C . ASN A 1 271 ? -17.160 2.975 -18.752 1.00 51.47 271 ASN A C 1
ATOM 2263 O O . ASN A 1 271 ? -17.497 2.803 -17.576 1.00 51.47 271 ASN A O 1
ATOM 2267 N N . ASP A 1 272 ? -17.024 4.154 -19.358 1.00 46.38 272 ASP A N 1
ATOM 2268 C CA . ASP A 1 272 ? -17.506 5.425 -18.809 1.00 46.38 272 ASP A CA 1
ATOM 2269 C C . ASP A 1 272 ? -19.036 5.413 -18.611 1.00 46.38 272 ASP A C 1
ATOM 2271 O O . ASP A 1 272 ? -19.743 4.714 -19.382 1.00 46.38 272 ASP A O 1
#

Organism: NCBI:txid885318

pLDDT: mean 78.52, std 13.3, range [34.25, 95.12]

Nearest PDB structures (foldseek):
  5gha-assembly1_B  TM=5.554E-01  e=8.518E-09  Thermus thermophilus HB27
  5ztb-assembly1_B  TM=5.665E-01  e=1.082E-08  Thermus thermophilus HB27
  5gha-assembly2_D  TM=5.481E-01  e=1.965E-08  Thermus thermophilus HB27
  1ni5-assembly1_A-2  TM=6.145E-01  e=2.367E-03  Escherichia coli
  7c4x-assembly1_B-2  TM=3.125E-01  e=1.961E-01  Paenisporosarcina sp.

Foldseek 3Di:
DPPPPPDAQVNCVDPPFDWDDDLVGTGGLRVLLVVQLVLLVVQVVVQDFFPAEEEEEEEPPVFLLRVLVVVSVVVVVVVQVPDPHRRYNYDYDYDYCVVCVVPPPLCVVLVQVLVCVVPVRGQYEYERSDALLLLLLVLVLCVVVLVLLCLQVSLDQWDDDPSYIYHHSHHHHPVSSCVNVVPDPPRDPPPDDDSSVVSSVVQVVVCVVPPCSSVVSSVVSNVPDQPPPFQAQPQSRRGDDVVSVQDDPSHGVVCVVSVVDVVVCVVRPPDD

Secondary structure (DSSP, 8-state):
--------GGGTTSTTSPPEEETTEEE-HHHHHHHHHHHHHHHHHHT--TT-EEEEEEEE-SSHHHHHHHHHHHHHHHHHHHSSS-S-EEEEEEEEHHHHTTS-GGGHHHHHHHHHGGGTTSEEEEE----HHHHHHHHHHHHHHT-TTHHHHHH-SEEEETTEEEE----S-HHHHHHHTT--S-SPPPSS--HHHHHHHHHHHHHHHSTTHHHHHHHHHHTS---TTPPBPTTT--B--GGG--EETTEEHHHHHTT--HHHHHHS----

Radius of gyration: 20.15 Å; Cα contacts (8 Å, |Δi|>4): 367; chains: 1; bounding box: 48×36×74 Å

Mean predicted aligned error: 8.91 Å

Solvent-accessible surface area (backbone atoms only — not comparable to full-atom values): 15534 Å² total; per-residue (Å²): 133,85,78,84,69,80,78,47,50,88,54,57,83,43,90,89,53,72,66,41,86,44,101,92,50,71,42,32,68,51,45,46,55,51,47,56,49,51,50,30,48,52,50,49,51,73,79,54,61,81,70,38,41,36,35,37,36,34,63,43,67,85,41,74,38,35,57,54,41,51,54,50,50,51,53,52,51,50,56,33,66,71,38,99,69,58,45,60,48,78,44,81,44,76,41,55,37,82,83,45,68,90,54,60,75,79,44,49,66,49,49,51,55,45,65,42,66,85,46,80,88,38,50,40,32,39,49,48,40,50,28,30,34,55,46,25,5,46,38,47,30,24,52,75,71,55,46,55,58,53,24,37,67,65,33,42,53,61,52,77,55,87,80,34,36,41,35,32,39,43,88,41,42,57,69,57,50,36,56,73,69,69,54,76,92,70,78,76,73,74,89,68,89,41,63,42,56,54,31,22,50,54,45,54,59,44,34,76,80,37,78,61,42,37,57,51,48,28,55,52,28,48,66,51,70,81,57,97,80,43,55,49,21,78,81,63,62,47,54,40,62,76,92,66,69,47,55,61,97,48,36,34,51,70,51,56,74,67,57,66,43,74,66,60,42,63,75,43,56,82,77,131